Protein AF-A0A9D6JJQ3-F1 (afdb_monomer)

Nearest PDB structures (foldseek):
  6s3l-assembly1_K  TM=8.765E-01  e=6.411E-09  Vibrio mimicus CAIM 602

Radius of gyration: 23.79 Å; Cα contacts (8 Å, |Δi|>4): 80; chains: 1; bounding box: 52×35×63 Å

Secondary structure (DSSP, 8-state):
-HHHHHHHHHHHHHHHHHHHHHHHHHHHHHS--HHHHT-TTHHHHHHHHHHHHHHHHHHHHHHHHHHHHHHHHHHHH-----GGGSS--GGG--HHHHHHHHTSHHHHHHHHHHHHHHHHHHHHHHHHHHHSHHHHHHHTTS-HHHHHHHHHHHHHHHHHHHHHHHHHHHHHHHHHHHHHHTT-

Foldseek 3Di:
DQLLQQLLVCCVVCVVVLVVQLVVLVVVLVPDDPVLVPDPVSVVVSVVVSVVVNCVSCVVVVVSSVVRVVVVVCVQQNDDDDPVVVDDDVVVVDVVVVVVVCPDPVVVVVVVLVVVLVVLLVVQLVVLCVVCVVVVVCLVVDDDVVSVVSVSVSVSVSSNSSSVSVVVSCVVVRVVSNVVSVVD

pLDDT: mean 88.2, std 7.3, range [55.75, 96.06]

Structure (mmCIF, N/CA/C/O backbone):
data_AF-A0A9D6JJQ3-F1
#
_entry.id   AF-A0A9D6JJQ3-F1
#
loop_
_atom_site.group_PDB
_atom_site.id
_atom_site.type_symbol
_atom_site.label_atom_id
_atom_site.label_alt_id
_atom_site.label_comp_id
_atom_site.label_asym_id
_atom_site.label_entity_id
_atom_site.label_seq_id
_atom_site.pdbx_PDB_ins_code
_atom_site.Cartn_x
_atom_site.Cartn_y
_atom_site.Cartn_z
_atom_site.occupancy
_atom_site.B_iso_or_equiv
_atom_site.auth_seq_id
_atom_site.auth_comp_id
_atom_site.auth_asym_id
_atom_site.auth_atom_id
_atom_site.pdbx_PDB_model_num
ATOM 1 N N . MET A 1 1 ? -6.256 0.539 8.958 1.00 85.38 1 MET A N 1
ATOM 2 C CA . MET A 1 1 ? -7.457 0.432 8.095 1.00 85.38 1 MET A CA 1
ATOM 3 C 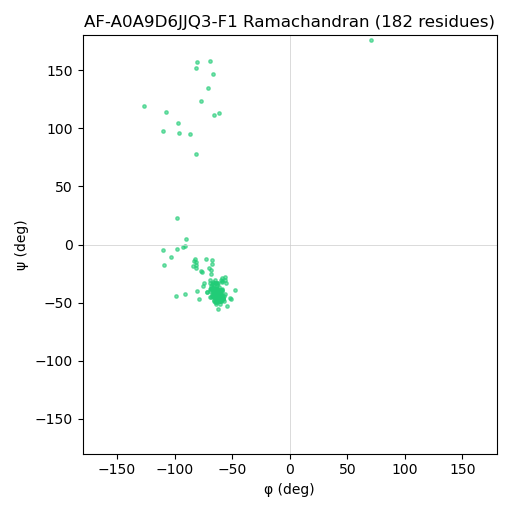C . MET A 1 1 ? -7.508 1.587 7.101 1.00 85.38 1 MET A C 1
ATOM 5 O O . MET A 1 1 ? -7.389 1.313 5.920 1.00 85.38 1 MET A O 1
ATOM 9 N N . ALA A 1 2 ? -7.542 2.851 7.548 1.00 89.50 2 ALA A N 1
ATOM 10 C CA . ALA A 1 2 ? -7.530 4.023 6.655 1.00 89.50 2 ALA A CA 1
ATOM 11 C C . ALA A 1 2 ? -6.386 4.024 5.617 1.00 89.50 2 ALA A C 1
ATOM 13 O O . ALA A 1 2 ? -6.642 4.208 4.434 1.00 89.50 2 ALA A O 1
ATOM 14 N N . VAL A 1 3 ? -5.149 3.727 6.037 1.00 93.56 3 VAL A N 1
ATOM 15 C CA . VAL A 1 3 ? -3.984 3.661 5.129 1.00 93.56 3 VAL A CA 1
ATOM 16 C C . VAL A 1 3 ? -4.173 2.629 4.010 1.00 93.56 3 VAL A C 1
ATOM 18 O O . VAL A 1 3 ? -3.841 2.923 2.871 1.00 93.56 3 VAL A O 1
ATOM 21 N N . MET A 1 4 ? -4.750 1.460 4.312 1.00 93.19 4 MET A N 1
ATOM 22 C CA . MET A 1 4 ? -4.976 0.388 3.327 1.00 93.19 4 MET A CA 1
ATOM 23 C C . MET A 1 4 ? -6.044 0.769 2.294 1.00 93.19 4 MET A C 1
ATOM 25 O O . MET A 1 4 ? -5.924 0.470 1.115 1.00 93.19 4 MET A O 1
ATOM 29 N N . LEU A 1 5 ? -7.096 1.462 2.730 1.00 92.00 5 LEU A N 1
ATOM 30 C CA . LEU A 1 5 ? -8.147 1.937 1.829 1.00 92.00 5 LEU A CA 1
ATOM 31 C C . LEU A 1 5 ? -7.645 3.032 0.905 1.00 92.00 5 LEU A C 1
ATOM 33 O O . LEU A 1 5 ? -7.897 3.011 -0.295 1.00 92.00 5 LEU A O 1
ATOM 37 N N . VAL A 1 6 ? -6.917 3.984 1.478 1.00 93.94 6 VAL A N 1
ATOM 38 C CA . VAL A 1 6 ? -6.369 5.098 0.722 1.00 93.94 6 VAL A CA 1
ATOM 39 C C . VAL A 1 6 ? -5.275 4.618 -0.231 1.00 93.94 6 VAL A C 1
ATOM 41 O O . VAL A 1 6 ? -5.224 5.102 -1.357 1.00 93.94 6 VAL A O 1
ATOM 44 N N . SER A 1 7 ? -4.463 3.623 0.146 1.00 93.88 7 SER A N 1
ATOM 45 C CA . SER A 1 7 ? -3.528 2.997 -0.792 1.00 93.88 7 SER A CA 1
ATOM 46 C C . SER A 1 7 ? -4.250 2.261 -1.920 1.00 93.88 7 SER A C 1
ATOM 48 O O . SER A 1 7 ? -3.831 2.391 -3.065 1.00 93.88 7 SER A O 1
ATOM 50 N N . ALA A 1 8 ? -5.353 1.556 -1.643 1.00 93.94 8 ALA A N 1
ATOM 51 C CA . ALA A 1 8 ? -6.142 0.896 -2.685 1.00 93.94 8 ALA A CA 1
ATOM 52 C C . ALA A 1 8 ? -6.744 1.910 -3.671 1.00 93.94 8 ALA A C 1
ATOM 54 O O . ALA A 1 8 ? -6.620 1.748 -4.883 1.00 93.94 8 ALA A O 1
ATOM 55 N N . MET A 1 9 ? -7.313 3.008 -3.168 1.00 92.69 9 MET A N 1
ATOM 56 C CA . MET A 1 9 ? -7.818 4.102 -4.007 1.00 92.69 9 MET A CA 1
ATOM 57 C C . MET A 1 9 ? -6.700 4.777 -4.811 1.00 92.69 9 MET A C 1
ATOM 59 O O . MET A 1 9 ? -6.864 5.038 -6.001 1.00 92.69 9 MET A O 1
ATOM 63 N N . ALA A 1 10 ? -5.545 5.025 -4.189 1.00 94.25 10 ALA A N 1
ATOM 64 C CA . ALA A 1 10 ? -4.385 5.585 -4.871 1.00 94.25 10 ALA A CA 1
ATOM 65 C C . ALA A 1 10 ? -3.867 4.649 -5.970 1.00 94.25 10 ALA A C 1
ATOM 67 O O . ALA A 1 10 ? -3.485 5.125 -7.033 1.00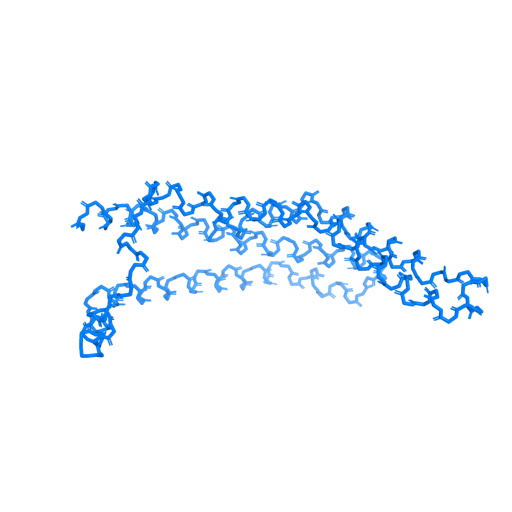 94.25 10 ALA A O 1
ATOM 68 N N . MET A 1 11 ? -3.898 3.331 -5.758 1.00 92.69 11 MET A N 1
ATOM 69 C CA . MET A 1 11 ? -3.514 2.342 -6.766 1.00 92.69 11 MET A CA 1
ATOM 70 C C . MET A 1 11 ? -4.461 2.369 -7.974 1.00 92.69 11 MET A C 1
ATOM 72 O O . MET A 1 11 ? -3.986 2.359 -9.105 1.00 92.69 11 MET A O 1
ATOM 76 N N . VAL A 1 12 ? -5.772 2.524 -7.757 1.00 92.81 12 VAL A N 1
ATOM 77 C CA . VAL A 1 12 ? -6.756 2.698 -8.844 1.00 92.81 12 VAL A CA 1
ATOM 78 C C . VAL A 1 12 ? -6.510 3.991 -9.631 1.00 92.81 12 VAL A C 1
ATOM 80 O O . VAL A 1 12 ? -6.548 3.988 -10.858 1.00 92.81 12 VAL A O 1
ATOM 83 N N . MET A 1 13 ? -6.244 5.107 -8.945 1.00 93.00 13 MET A N 1
ATOM 84 C CA . MET A 1 13 ? -6.117 6.423 -9.587 1.00 93.00 13 MET A CA 1
ATOM 85 C C . MET A 1 13 ? -4.747 6.662 -10.234 1.00 93.00 13 MET A C 1
ATOM 87 O O . MET A 1 13 ? -4.656 7.263 -11.303 1.00 93.00 13 MET A O 1
ATOM 91 N N . LEU A 1 14 ? -3.672 6.229 -9.574 1.00 92.94 14 LEU A N 1
ATOM 92 C CA . LEU A 1 14 ? -2.288 6.544 -9.938 1.00 92.94 14 LEU A CA 1
ATOM 93 C C . LEU A 1 14 ? -1.532 5.341 -10.508 1.00 92.94 14 LEU A C 1
ATOM 95 O O . LEU A 1 14 ? -0.514 5.542 -11.167 1.00 92.94 14 LEU A O 1
ATOM 99 N N . GLY A 1 15 ? -2.005 4.108 -10.297 1.00 90.69 15 GLY A N 1
ATOM 100 C CA . GLY A 1 15 ? -1.269 2.884 -10.630 1.00 90.69 15 GLY A CA 1
ATOM 101 C C . GLY A 1 15 ? -0.886 2.786 -12.104 1.00 90.69 15 GLY A C 1
ATOM 102 O O . GLY A 1 15 ? 0.279 2.554 -12.413 1.00 90.69 15 GLY A O 1
ATOM 103 N N . LYS A 1 16 ? -1.822 3.060 -13.025 1.00 90.44 16 LYS A N 1
ATOM 104 C CA . LYS A 1 16 ? -1.544 3.039 -14.474 1.00 90.44 16 LYS A CA 1
ATOM 105 C C . LYS A 1 16 ? -0.432 4.016 -14.865 1.00 90.44 16 LYS A C 1
ATOM 107 O O . LYS A 1 16 ? 0.475 3.658 -15.617 1.00 90.44 16 LYS A O 1
ATOM 112 N N . LYS A 1 17 ? -0.499 5.247 -14.346 1.00 92.62 17 LYS A N 1
ATOM 113 C CA . LYS A 1 17 ? 0.517 6.274 -14.597 1.00 92.62 17 LYS A CA 1
ATOM 114 C C . LYS A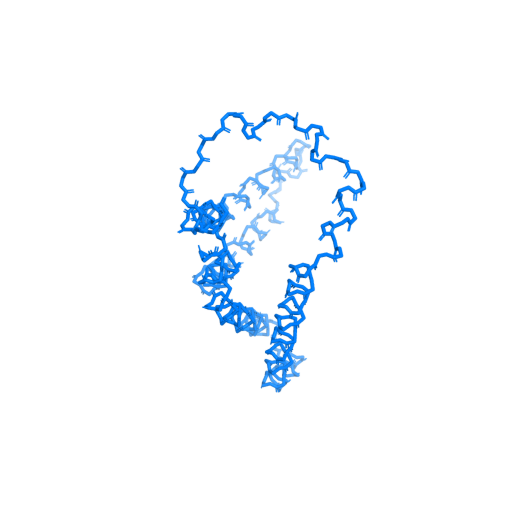 1 17 ? 1.864 5.847 -14.018 1.00 92.62 17 LYS A C 1
ATOM 116 O O . LYS A 1 17 ? 2.864 5.911 -14.712 1.00 92.62 17 LYS A O 1
ATOM 121 N N . LEU A 1 18 ? 1.869 5.339 -12.788 1.00 92.81 18 LEU A N 1
ATOM 122 C CA . LEU A 1 18 ? 3.076 4.908 -12.089 1.00 92.81 18 LEU A CA 1
ATOM 123 C C . LEU A 1 18 ? 3.776 3.742 -12.800 1.00 92.81 18 LEU A C 1
ATOM 125 O O . LEU A 1 18 ? 4.990 3.778 -12.951 1.00 92.81 18 LEU A O 1
ATOM 129 N N . ILE A 1 19 ? 3.028 2.753 -13.299 1.00 91.12 19 ILE A N 1
ATOM 130 C CA . ILE A 1 19 ? 3.579 1.650 -14.105 1.00 91.12 19 ILE A CA 1
ATOM 131 C C . ILE A 1 19 ? 4.187 2.179 -15.409 1.00 91.12 19 ILE A C 1
ATOM 133 O O . ILE A 1 19 ? 5.290 1.782 -15.773 1.00 91.12 19 ILE A O 1
ATOM 137 N N . THR A 1 20 ? 3.489 3.089 -16.094 1.00 91.94 20 THR A N 1
ATOM 138 C CA . THR A 1 20 ? 3.963 3.668 -17.362 1.00 91.94 20 THR A CA 1
ATOM 139 C C . THR A 1 20 ? 5.244 4.476 -17.154 1.00 91.94 20 THR A C 1
ATOM 141 O O . THR A 1 20 ? 6.234 4.252 -17.845 1.00 91.94 20 THR A O 1
ATOM 144 N N . ASP A 1 21 ? 5.247 5.369 -16.166 1.00 94.50 21 ASP A N 1
ATOM 145 C CA . ASP A 1 21 ? 6.382 6.234 -15.850 1.00 94.50 21 ASP A CA 1
ATOM 146 C C . ASP A 1 21 ? 7.592 5.410 -15.355 1.00 94.50 21 ASP A C 1
ATOM 148 O O . ASP A 1 21 ? 8.728 5.693 -15.734 1.00 94.50 21 ASP A O 1
ATOM 152 N N . LEU A 1 22 ? 7.369 4.347 -14.564 1.00 93.81 22 LEU A N 1
ATOM 153 C CA . LEU A 1 22 ? 8.435 3.421 -14.152 1.00 93.81 22 LEU A CA 1
ATOM 154 C C . LEU A 1 22 ? 8.996 2.639 -15.342 1.00 93.81 22 LEU A C 1
ATOM 156 O O . LEU A 1 22 ? 10.209 2.455 -15.431 1.00 93.81 22 LEU A O 1
ATOM 160 N N . GLY A 1 23 ? 8.135 2.190 -16.258 1.00 93.31 23 GLY A N 1
ATOM 161 C CA . GLY A 1 23 ? 8.557 1.509 -17.481 1.00 93.31 23 GLY A CA 1
ATOM 162 C C . GLY A 1 23 ? 9.453 2.400 -18.341 1.00 93.31 23 GLY A C 1
ATOM 163 O O . GLY A 1 23 ? 10.537 1.978 -18.738 1.00 93.31 23 GLY A O 1
ATOM 164 N N . GLN A 1 24 ? 9.053 3.659 -18.540 1.00 94.31 24 GLN A N 1
ATOM 165 C CA . GLN A 1 24 ? 9.848 4.656 -19.264 1.00 94.31 24 GLN A CA 1
ATOM 166 C C . GLN A 1 24 ? 11.173 4.971 -18.562 1.00 94.31 24 GLN A C 1
ATOM 168 O O . GLN A 1 24 ? 12.197 5.129 -19.227 1.00 94.31 24 GLN A O 1
ATOM 173 N N . LEU A 1 25 ? 11.179 5.036 -17.226 1.00 95.50 25 LEU A N 1
ATOM 174 C CA . LEU A 1 25 ? 12.404 5.217 -16.449 1.00 95.50 25 LEU A CA 1
ATOM 175 C C . LEU A 1 25 ? 13.382 4.071 -16.710 1.00 95.50 25 LEU A C 1
ATOM 177 O O . LEU A 1 25 ? 14.553 4.331 -16.987 1.00 95.50 25 LEU A O 1
ATOM 181 N N . VAL A 1 26 ? 12.910 2.823 -16.643 1.00 93.19 26 VAL A N 1
ATOM 182 C CA . VAL A 1 26 ? 13.739 1.642 -16.908 1.00 93.19 26 VAL A CA 1
ATOM 183 C C . VAL A 1 26 ? 14.248 1.660 -18.347 1.00 93.19 26 VAL A C 1
ATOM 185 O O . VAL A 1 26 ? 15.448 1.513 -18.559 1.00 93.19 26 VAL A O 1
ATOM 188 N N . GLU A 1 27 ? 13.380 1.904 -19.328 1.00 93.38 27 GLU A N 1
ATOM 189 C CA . GLU A 1 27 ? 13.770 1.963 -20.739 1.00 93.38 27 GLU A CA 1
ATOM 190 C C . GLU A 1 27 ? 14.860 3.017 -20.982 1.00 93.38 27 GLU A C 1
ATOM 192 O O . GLU A 1 27 ? 15.899 2.711 -21.568 1.00 93.38 27 GLU A O 1
ATOM 197 N N . ARG A 1 28 ? 14.677 4.236 -20.460 1.00 91.25 28 ARG A N 1
ATOM 198 C CA . ARG A 1 28 ? 15.635 5.334 -20.630 1.00 91.25 28 ARG A CA 1
ATOM 199 C C . ARG A 1 28 ? 16.988 5.036 -19.986 1.00 91.25 28 ARG A C 1
ATOM 201 O O . ARG A 1 28 ? 18.012 5.354 -20.577 1.00 91.25 28 ARG A O 1
ATOM 208 N N . HIS A 1 29 ? 17.012 4.425 -18.801 1.00 91.06 29 HIS A N 1
ATOM 209 C CA . HIS A 1 29 ? 18.270 4.130 -18.103 1.00 91.06 29 HIS A CA 1
ATOM 210 C C . HIS A 1 29 ? 18.966 2.859 -18.604 1.00 91.06 29 HIS A C 1
ATOM 212 O O . HIS A 1 29 ? 20.162 2.690 -18.374 1.00 91.06 29 HIS A O 1
ATOM 218 N N . LEU A 1 30 ? 18.255 1.979 -19.316 1.00 89.12 30 LEU A N 1
ATOM 219 C CA . LEU A 1 30 ? 18.860 0.852 -20.029 1.00 89.12 30 LEU A CA 1
ATOM 220 C C . LEU A 1 30 ? 19.440 1.259 -21.394 1.00 89.12 30 LEU A C 1
ATOM 222 O O . LEU A 1 30 ? 20.317 0.569 -21.917 1.00 89.12 30 LEU A O 1
ATOM 226 N N . GLN A 1 31 ? 19.007 2.387 -21.963 1.00 88.75 31 GLN A N 1
ATOM 227 C CA . GLN A 1 31 ? 19.583 2.968 -23.177 1.00 88.75 31 GLN A CA 1
ATOM 228 C C . GLN A 1 31 ? 20.853 3.774 -22.854 1.00 88.75 31 GLN A C 1
ATOM 230 O O . GLN A 1 31 ? 20.853 5.002 -22.813 1.00 88.75 31 GLN A O 1
ATOM 235 N N . ILE A 1 32 ? 21.966 3.073 -22.629 1.00 84.69 32 ILE A N 1
ATOM 236 C CA . ILE A 1 32 ? 23.258 3.703 -22.319 1.00 84.69 32 ILE A CA 1
ATOM 237 C C . ILE A 1 32 ? 23.893 4.259 -23.604 1.00 84.69 32 ILE A C 1
ATOM 239 O O . ILE A 1 32 ? 24.138 3.524 -24.564 1.00 84.69 32 ILE A O 1
ATOM 243 N N . SER A 1 33 ? 24.196 5.561 -23.622 1.00 84.44 33 SER A N 1
ATOM 244 C CA . SER A 1 33 ? 24.870 6.201 -24.755 1.00 84.44 33 SER A CA 1
ATOM 245 C C . SER A 1 33 ? 26.302 5.695 -24.912 1.00 84.44 33 SER A C 1
ATOM 247 O O . SER A 1 33 ? 27.014 5.452 -23.939 1.00 84.44 33 SER A O 1
ATOM 249 N N . ARG A 1 34 ? 26.782 5.620 -26.160 1.00 81.69 34 ARG A N 1
ATOM 250 C CA . ARG A 1 34 ? 28.162 5.215 -26.467 1.00 81.69 34 ARG A CA 1
ATOM 251 C C . ARG A 1 34 ? 29.200 6.080 -25.748 1.00 81.69 34 ARG A C 1
ATOM 253 O O . ARG A 1 34 ? 30.250 5.559 -25.403 1.00 81.69 34 ARG A O 1
ATOM 260 N N . ALA A 1 35 ? 28.924 7.368 -25.537 1.00 80.12 35 ALA A N 1
ATOM 261 C CA . ALA A 1 35 ? 29.830 8.267 -24.822 1.00 80.12 35 ALA A CA 1
ATOM 262 C C . ALA A 1 35 ? 29.984 7.881 -23.339 1.00 80.12 35 ALA A C 1
ATOM 264 O O . ALA A 1 35 ? 31.093 7.922 -22.814 1.00 80.12 35 ALA A O 1
ATOM 265 N N . ASP A 1 36 ? 28.899 7.430 -22.705 1.00 81.25 36 ASP A N 1
ATOM 266 C CA . ASP A 1 36 ? 28.863 7.091 -21.279 1.00 81.25 36 ASP A CA 1
ATOM 267 C C . ASP A 1 36 ? 29.515 5.738 -20.975 1.00 81.25 36 ASP A C 1
ATOM 269 O O . ASP A 1 36 ? 29.984 5.514 -19.864 1.00 81.25 36 ASP A O 1
ATOM 273 N N . ILE A 1 37 ? 29.607 4.847 -21.970 1.00 81.31 37 ILE A N 1
ATOM 274 C CA . ILE A 1 37 ? 30.280 3.543 -21.838 1.00 81.31 37 ILE A CA 1
ATOM 275 C C . ILE A 1 37 ? 31.791 3.706 -21.599 1.00 81.31 37 ILE A C 1
ATOM 277 O O . ILE A 1 37 ? 32.407 2.862 -20.950 1.00 81.31 37 ILE A O 1
ATOM 281 N N . PHE A 1 38 ? 32.404 4.771 -22.124 1.00 83.25 38 PHE A N 1
ATOM 282 C CA . PHE A 1 38 ? 33.853 4.983 -22.034 1.00 83.25 38 PHE A CA 1
ATOM 283 C C . PHE A 1 38 ? 34.287 5.819 -20.821 1.00 83.25 38 PHE A C 1
ATOM 285 O O . PHE A 1 38 ? 35.489 5.992 -20.618 1.00 83.25 38 PHE A O 1
ATOM 292 N N . ASP A 1 39 ? 33.351 6.309 -20.005 1.00 84.38 39 ASP A N 1
ATOM 293 C CA . ASP A 1 39 ? 33.647 7.026 -18.762 1.00 84.38 39 ASP A CA 1
ATOM 294 C C . ASP A 1 39 ? 33.303 6.155 -17.543 1.00 84.38 39 ASP A C 1
ATOM 296 O O . ASP A 1 39 ? 32.146 5.847 -17.257 1.00 84.38 39 ASP A O 1
ATOM 300 N N . VAL A 1 40 ? 34.338 5.781 -16.788 1.00 78.50 40 VAL A N 1
ATOM 301 C CA . VAL A 1 40 ? 34.240 4.938 -15.585 1.00 78.50 40 VAL A CA 1
ATOM 302 C C . VAL A 1 40 ? 33.338 5.566 -14.511 1.00 78.50 40 VAL A C 1
ATOM 304 O O . VAL A 1 40 ? 32.694 4.844 -13.751 1.00 78.50 40 VAL A O 1
ATOM 307 N N . ASN A 1 41 ? 33.244 6.899 -14.452 1.00 84.81 41 ASN A N 1
ATOM 308 C CA . ASN A 1 41 ? 32.401 7.592 -13.473 1.00 84.81 41 ASN A CA 1
ATOM 309 C C . ASN A 1 41 ? 30.938 7.716 -13.921 1.00 84.81 41 ASN A C 1
ATOM 311 O O . ASN A 1 41 ? 30.060 7.952 -13.084 1.00 84.81 41 ASN A O 1
ATOM 315 N N . SER A 1 42 ? 30.652 7.551 -15.214 1.00 85.62 42 SER A N 1
ATOM 316 C CA . SER A 1 42 ? 29.299 7.713 -15.755 1.00 85.62 42 SER A CA 1
ATOM 317 C C . SER A 1 42 ? 28.356 6.605 -15.305 1.00 85.62 42 SER A C 1
ATOM 319 O O . SER A 1 42 ? 27.194 6.886 -15.027 1.00 85.62 42 SER A O 1
ATOM 321 N N . MET A 1 43 ? 28.843 5.375 -15.110 1.00 83.88 43 MET A N 1
ATOM 322 C CA . MET A 1 43 ? 27.996 4.269 -14.638 1.00 83.88 43 MET A CA 1
ATOM 323 C C . MET A 1 43 ? 27.405 4.524 -13.242 1.00 83.88 43 MET A C 1
ATOM 325 O O . MET A 1 43 ? 26.214 4.303 -13.029 1.00 83.88 43 MET A O 1
ATOM 329 N N . LEU A 1 44 ? 28.212 5.020 -12.294 1.00 87.88 44 LEU A N 1
ATOM 330 C CA . LEU A 1 44 ? 27.732 5.348 -10.944 1.00 87.88 44 LEU A CA 1
ATOM 331 C C . LEU A 1 44 ? 26.754 6.525 -10.958 1.00 87.88 44 LEU A C 1
ATOM 333 O O . LEU A 1 44 ? 25.771 6.509 -10.219 1.00 87.88 44 LEU A O 1
ATOM 337 N N . ARG A 1 45 ? 27.006 7.528 -11.806 1.00 89.50 45 ARG A N 1
ATOM 338 C CA . ARG A 1 45 ? 26.123 8.688 -11.964 1.00 89.50 45 ARG A CA 1
ATOM 339 C C . ARG A 1 45 ? 24.761 8.282 -12.524 1.00 89.50 45 ARG A C 1
ATOM 341 O O . ARG A 1 45 ? 23.755 8.584 -11.899 1.00 89.50 45 ARG A O 1
ATOM 348 N N . LEU A 1 46 ? 24.736 7.528 -13.625 1.00 90.06 46 LEU A N 1
ATOM 349 C CA . LEU A 1 46 ? 23.499 7.040 -14.248 1.00 90.06 46 LEU A CA 1
ATOM 350 C C . LEU A 1 46 ? 22.672 6.182 -13.283 1.00 90.06 46 LEU A C 1
ATOM 352 O O . LEU A 1 46 ? 21.448 6.281 -13.251 1.00 90.06 46 LEU A O 1
ATOM 356 N N . PHE A 1 47 ? 23.334 5.363 -12.464 1.00 88.88 47 PHE A N 1
ATOM 357 C CA . PHE A 1 47 ? 22.658 4.582 -11.432 1.00 88.88 47 PHE A CA 1
ATOM 358 C C . PHE A 1 47 ? 22.064 5.461 -10.321 1.00 88.88 47 PHE A C 1
ATOM 360 O O . PHE A 1 47 ? 20.930 5.239 -9.898 1.00 88.88 47 PHE A O 1
ATOM 367 N N . ALA A 1 48 ? 22.806 6.472 -9.858 1.00 92.69 48 ALA A N 1
ATOM 368 C CA . ALA A 1 48 ? 22.304 7.426 -8.873 1.00 92.69 48 ALA A CA 1
ATOM 369 C C . ALA A 1 48 ? 21.108 8.227 -9.415 1.00 92.69 48 ALA A C 1
ATOM 371 O O . ALA A 1 48 ? 20.109 8.370 -8.710 1.00 92.69 48 ALA A O 1
ATOM 372 N N . ASP A 1 49 ? 21.178 8.678 -10.668 1.00 92.81 49 ASP A N 1
ATOM 373 C CA . ASP A 1 49 ? 20.097 9.404 -11.338 1.00 92.81 49 ASP A CA 1
ATOM 374 C C . ASP A 1 49 ? 18.840 8.528 -11.464 1.00 92.81 49 ASP A C 1
ATOM 376 O O . ASP A 1 49 ? 17.749 8.975 -11.104 1.00 92.81 49 ASP A O 1
ATOM 380 N N . ALA A 1 50 ? 18.994 7.248 -11.831 1.00 93.69 50 ALA A N 1
ATOM 381 C CA . ALA A 1 50 ? 17.888 6.290 -11.890 1.00 93.69 50 ALA A CA 1
ATOM 382 C C . ALA A 1 50 ? 17.182 6.123 -10.534 1.00 93.69 50 ALA A C 1
ATOM 384 O O . ALA A 1 50 ? 15.950 6.100 -10.464 1.00 93.69 50 ALA A O 1
ATOM 385 N N . ILE A 1 51 ? 17.952 6.025 -9.444 1.00 94.19 51 ILE A N 1
ATOM 386 C CA . ILE A 1 51 ? 17.401 5.922 -8.086 1.00 94.19 51 ILE A CA 1
ATOM 387 C C . ILE A 1 51 ? 16.663 7.204 -7.708 1.00 94.19 51 ILE A C 1
ATOM 389 O O . ILE A 1 51 ? 15.536 7.136 -7.216 1.00 94.19 51 ILE A O 1
ATOM 393 N N . ILE A 1 52 ? 17.288 8.365 -7.911 1.00 95.75 52 ILE A N 1
ATOM 394 C CA . ILE A 1 52 ? 16.711 9.659 -7.534 1.00 95.75 52 ILE A CA 1
ATOM 395 C C . ILE A 1 52 ? 15.408 9.892 -8.294 1.00 95.75 52 ILE A C 1
ATOM 397 O O . ILE A 1 52 ? 14.405 10.276 -7.691 1.00 95.75 52 ILE A O 1
ATOM 401 N N . GLU A 1 53 ? 15.389 9.620 -9.595 1.00 95.31 53 GLU A N 1
ATOM 402 C CA . GLU A 1 53 ? 14.185 9.769 -10.398 1.00 95.31 53 GLU A CA 1
ATOM 403 C C . GLU A 1 53 ? 13.094 8.768 -9.994 1.00 95.31 53 GLU A C 1
ATOM 405 O O . GLU A 1 53 ? 11.924 9.142 -9.879 1.00 95.31 53 GLU A O 1
ATOM 410 N N . GLY A 1 54 ? 13.468 7.525 -9.674 1.00 95.38 54 GLY A N 1
ATOM 411 C CA . GLY A 1 54 ? 12.537 6.527 -9.152 1.00 95.38 54 GLY A CA 1
ATOM 412 C C . GLY A 1 54 ? 11.901 6.962 -7.827 1.00 95.38 54 GLY A C 1
ATOM 413 O O . GLY A 1 54 ? 10.690 6.841 -7.645 1.00 95.38 54 GLY A O 1
ATOM 414 N N . LEU A 1 55 ? 12.688 7.540 -6.914 1.00 95.25 55 LEU A N 1
ATOM 415 C CA . LEU A 1 55 ? 12.185 8.097 -5.654 1.00 95.25 55 LEU A CA 1
ATOM 416 C C . LEU A 1 55 ? 11.246 9.287 -5.887 1.00 95.25 55 LEU A C 1
ATOM 418 O O . LEU A 1 55 ? 10.192 9.373 -5.249 1.00 95.25 55 LEU A O 1
ATOM 422 N N . TRP A 1 56 ? 11.578 10.177 -6.824 1.00 95.88 56 TRP A N 1
ATOM 423 C CA . TRP A 1 56 ? 10.697 11.282 -7.205 1.00 95.88 56 TRP A CA 1
ATOM 424 C C . TRP A 1 56 ? 9.358 10.788 -7.743 1.00 95.88 56 TRP A C 1
ATOM 426 O O . TRP A 1 56 ? 8.311 11.325 -7.377 1.00 95.88 56 TRP A O 1
ATOM 436 N N . LEU A 1 57 ? 9.366 9.716 -8.534 1.00 95.88 57 LEU A N 1
ATOM 437 C CA . LEU A 1 57 ? 8.148 9.140 -9.086 1.00 95.88 57 LEU A CA 1
ATOM 438 C C . LEU A 1 57 ? 7.238 8.512 -8.014 1.00 95.88 57 LEU A C 1
ATOM 440 O O . LEU A 1 57 ? 6.013 8.595 -8.116 1.00 95.88 57 LEU A O 1
ATOM 444 N N . LEU A 1 58 ? 7.818 7.932 -6.959 1.00 94.62 58 LEU A N 1
ATOM 445 C CA . LEU A 1 58 ? 7.081 7.358 -5.821 1.00 94.62 58 LEU A CA 1
ATOM 446 C C . LEU A 1 58 ? 6.673 8.398 -4.763 1.00 94.62 58 LEU A C 1
ATOM 448 O O . LEU A 1 58 ? 5.818 8.132 -3.915 1.00 94.62 58 LEU A O 1
ATOM 452 N N . THR A 1 59 ? 7.237 9.603 -4.812 1.00 95.00 59 THR A N 1
ATOM 453 C CA . THR A 1 59 ? 6.938 10.686 -3.863 1.00 95.00 59 THR A CA 1
ATOM 454 C C . THR A 1 59 ? 5.438 10.975 -3.683 1.00 95.00 59 THR A C 1
ATOM 456 O O . THR A 1 59 ? 5.011 11.047 -2.530 1.00 95.00 59 THR A O 1
ATOM 459 N N . PRO A 1 60 ? 4.594 11.106 -4.730 1.00 93.50 60 PRO A N 1
ATOM 460 C CA . PRO A 1 60 ? 3.176 11.419 -4.539 1.00 93.50 60 PRO A CA 1
ATOM 461 C C . PRO A 1 60 ? 2.420 10.347 -3.744 1.00 93.50 60 PRO A C 1
ATOM 463 O O . PRO A 1 60 ? 1.614 10.695 -2.880 1.00 93.50 60 PRO A O 1
ATOM 466 N N . ILE A 1 61 ? 2.695 9.057 -3.979 1.00 94.56 61 ILE A N 1
ATOM 467 C CA . ILE A 1 61 ? 2.032 7.982 -3.231 1.00 94.56 61 ILE A CA 1
ATOM 468 C C . ILE A 1 61 ? 2.545 7.925 -1.789 1.00 94.56 61 ILE A C 1
ATOM 470 O O . ILE A 1 61 ? 1.745 7.820 -0.864 1.00 94.56 61 ILE A O 1
ATOM 474 N N . PHE A 1 62 ? 3.851 8.086 -1.564 1.00 94.56 62 PHE A N 1
ATOM 475 C CA . PHE A 1 62 ? 4.412 8.109 -0.211 1.00 94.56 62 PHE A CA 1
ATOM 476 C C . PHE A 1 62 ? 3.925 9.297 0.608 1.00 94.56 62 PHE A C 1
ATOM 478 O O . PHE A 1 62 ? 3.564 9.121 1.770 1.00 94.56 62 PHE A O 1
ATOM 485 N N . LEU A 1 63 ? 3.854 10.486 0.011 1.00 95.88 63 LEU A N 1
ATOM 486 C CA . LEU A 1 63 ? 3.363 11.681 0.687 1.00 95.88 63 LEU A CA 1
ATOM 487 C C . LEU A 1 63 ? 1.890 11.525 1.074 1.00 95.88 63 LEU A C 1
ATOM 489 O O . LEU A 1 63 ? 1.520 11.809 2.211 1.00 95.88 63 LEU A O 1
ATOM 493 N N . LEU A 1 64 ? 1.066 10.998 0.169 1.00 95.44 64 LEU A N 1
ATOM 494 C CA . LEU A 1 64 ? -0.339 10.704 0.439 1.00 95.44 64 LEU A CA 1
ATOM 495 C C . LEU A 1 64 ? -0.500 9.681 1.577 1.00 95.44 64 LEU A C 1
ATOM 497 O O . LEU A 1 64 ? -1.263 9.921 2.514 1.00 95.44 64 LEU A O 1
ATOM 501 N N . LEU A 1 65 ? 0.257 8.580 1.558 1.00 94.94 65 LEU A N 1
ATOM 502 C CA . LEU A 1 65 ? 0.203 7.570 2.620 1.00 94.94 65 LEU A CA 1
ATOM 503 C C . LEU A 1 65 ? 0.727 8.095 3.958 1.00 94.94 65 LEU A C 1
ATOM 505 O O . LEU A 1 65 ? 0.141 7.784 4.993 1.00 94.94 65 LEU A O 1
ATOM 509 N N . MET A 1 66 ? 1.778 8.915 3.948 1.00 95.44 66 MET A N 1
ATOM 510 C CA . MET A 1 66 ? 2.315 9.568 5.141 1.00 95.44 66 MET A CA 1
ATOM 511 C C . MET A 1 66 ? 1.267 10.480 5.782 1.00 95.44 66 MET A C 1
ATOM 513 O O . MET A 1 66 ? 1.023 10.381 6.983 1.00 95.44 66 MET A O 1
ATOM 517 N N . VAL A 1 67 ? 0.601 11.322 4.986 1.00 95.31 67 VAL A N 1
ATOM 518 C CA . VAL A 1 67 ? -0.466 12.206 5.474 1.00 95.31 67 VAL A CA 1
ATOM 519 C C . VAL A 1 67 ? -1.583 11.389 6.122 1.00 95.31 67 VAL A C 1
ATOM 521 O O . VAL A 1 67 ? -1.987 11.684 7.244 1.00 95.31 67 VAL A O 1
ATOM 524 N N . VAL A 1 68 ? -2.044 10.313 5.480 1.00 94.62 68 VAL A N 1
ATOM 525 C CA . VAL A 1 68 ? -3.106 9.468 6.049 1.00 94.62 68 VAL A CA 1
ATOM 526 C C . VAL A 1 68 ? -2.645 8.710 7.292 1.00 94.62 68 VAL A C 1
ATOM 528 O O . VAL A 1 68 ? -3.412 8.588 8.246 1.00 94.62 68 VAL A O 1
ATOM 531 N N . ALA A 1 69 ? -1.402 8.233 7.324 1.00 92.75 69 ALA A N 1
ATOM 532 C CA . ALA A 1 69 ? -0.837 7.554 8.486 1.00 92.75 69 ALA A CA 1
ATOM 533 C C . ALA A 1 69 ? -0.738 8.475 9.712 1.00 92.75 69 ALA A C 1
ATOM 535 O O . ALA A 1 69 ? -0.932 8.005 10.831 1.00 92.75 69 ALA A O 1
ATOM 536 N N . LEU A 1 70 ? -0.489 9.772 9.506 1.00 90.88 70 LEU A N 1
ATOM 537 C CA . LEU A 1 70 ? -0.472 10.774 10.572 1.00 90.88 70 LEU A CA 1
ATOM 538 C C . LEU A 1 70 ? -1.886 11.202 10.982 1.00 90.88 70 LEU A C 1
ATOM 540 O O . LEU A 1 70 ? -2.197 11.237 12.168 1.00 90.88 70 LEU A O 1
ATOM 544 N N . LEU A 1 71 ? -2.761 11.502 10.019 1.00 90.62 71 LEU A N 1
ATOM 545 C CA . LEU A 1 71 ? -4.093 12.047 10.300 1.00 90.62 71 LEU A CA 1
ATOM 546 C C . LEU A 1 71 ? -5.075 11.003 10.844 1.00 90.62 71 LEU A C 1
ATOM 548 O O . LEU A 1 71 ? -5.926 11.341 11.667 1.00 90.62 71 LEU A O 1
ATOM 552 N N . ALA A 1 72 ? -4.977 9.738 10.424 1.00 88.38 72 ALA A N 1
ATOM 553 C CA . ALA A 1 72 ? -5.952 8.725 10.825 1.00 88.38 72 ALA A CA 1
ATOM 554 C C . ALA A 1 72 ? -5.960 8.463 12.348 1.00 88.38 72 ALA A C 1
ATOM 556 O O . ALA A 1 72 ? -7.041 8.528 12.936 1.00 88.38 72 ALA A O 1
ATOM 557 N N . PRO A 1 73 ? -4.822 8.237 13.037 1.00 83.88 73 PRO A N 1
ATOM 558 C CA . PRO A 1 73 ? -4.810 8.104 14.497 1.00 83.88 73 PRO A CA 1
ATOM 559 C C . PRO A 1 73 ? -5.264 9.381 15.217 1.00 83.88 73 PRO A C 1
ATOM 561 O O . PRO A 1 73 ? -6.012 9.295 16.192 1.00 83.88 73 PRO A O 1
ATOM 564 N N . LEU A 1 74 ? -4.866 10.556 14.710 1.00 84.62 74 LEU A N 1
ATOM 565 C CA . LEU A 1 74 ? -5.244 11.856 15.280 1.00 84.62 74 LEU A CA 1
ATOM 566 C C . LEU A 1 74 ? -6.762 12.087 15.243 1.00 84.62 74 LEU A C 1
ATOM 568 O O . LEU A 1 74 ? -7.309 12.688 16.163 1.00 84.62 74 LEU A O 1
ATOM 572 N N . SER A 1 75 ? -7.450 11.572 14.219 1.00 83.19 75 SER A N 1
ATOM 573 C CA . SER A 1 75 ? -8.908 11.689 14.091 1.00 83.19 75 SER A CA 1
ATOM 574 C C . SER A 1 75 ? -9.705 10.890 15.134 1.00 83.19 75 SER A C 1
ATOM 576 O O . SER A 1 75 ? -10.833 11.265 15.440 1.00 83.19 75 SER A O 1
ATOM 578 N N . ILE A 1 76 ? -9.132 9.813 15.692 1.00 76.50 76 ILE A N 1
ATOM 579 C CA . ILE A 1 76 ? -9.803 8.937 16.673 1.00 76.50 76 ILE A CA 1
ATOM 580 C C . ILE A 1 76 ? -9.391 9.290 18.108 1.00 76.50 76 ILE A C 1
ATOM 582 O O . ILE A 1 76 ? -10.241 9.331 18.992 1.00 76.50 76 ILE A O 1
ATOM 586 N N . GLY A 1 77 ? -8.094 9.519 18.351 1.00 68.56 77 GLY A N 1
ATOM 587 C CA . GLY A 1 77 ? -7.533 9.724 19.695 1.00 68.56 77 GLY A CA 1
ATOM 588 C C . GLY A 1 77 ? -7.325 11.184 20.110 1.00 68.56 77 GLY A C 1
ATOM 589 O O . GLY A 1 77 ? -6.900 11.436 21.234 1.00 68.56 77 GLY A O 1
ATOM 590 N N . GLY A 1 78 ? -7.594 12.143 19.218 1.00 69.62 78 GLY A N 1
ATOM 591 C CA . GLY A 1 78 ? -7.360 13.565 19.465 1.00 69.62 78 GLY A CA 1
ATOM 592 C C . GLY A 1 78 ? -5.877 13.959 19.502 1.00 69.62 78 GLY A C 1
ATOM 593 O O . GLY A 1 78 ? -4.968 13.134 19.388 1.00 69.62 78 GLY A O 1
ATOM 594 N N . TRP A 1 79 ? -5.619 15.261 19.646 1.00 69.75 79 TRP A N 1
ATOM 595 C CA . TRP A 1 79 ? -4.263 15.805 19.747 1.00 69.75 79 TRP A CA 1
ATOM 596 C C . TRP A 1 79 ? -3.790 15.780 21.207 1.00 69.75 79 TRP A C 1
ATOM 598 O O . TRP A 1 79 ? -4.078 16.698 21.972 1.00 69.75 79 TRP A O 1
ATOM 608 N N . SER A 1 80 ? -3.065 14.733 21.611 1.00 68.31 80 SER A N 1
ATOM 609 C CA . SER A 1 80 ? -2.457 14.646 22.947 1.00 68.31 80 SER A CA 1
ATOM 610 C C . SER A 1 80 ? -0.938 14.767 22.853 1.00 68.31 80 SER A C 1
ATOM 612 O O . SER A 1 80 ? -0.234 13.805 22.551 1.00 68.31 80 SER A O 1
ATOM 614 N N . PHE A 1 81 ? -0.426 15.976 23.087 1.00 71.56 81 PHE A N 1
ATOM 615 C CA . PHE A 1 81 ? 1.010 16.235 23.169 1.00 71.56 81 PHE A CA 1
ATOM 616 C C . PHE A 1 81 ? 1.413 16.242 24.650 1.00 71.56 81 PHE A C 1
ATOM 618 O O . PHE A 1 81 ? 1.102 17.189 25.367 1.00 71.56 81 PHE A O 1
ATOM 625 N N . SER A 1 82 ? 2.066 15.177 25.129 1.00 76.88 82 SER A N 1
ATOM 626 C CA . SER A 1 82 ? 2.567 15.088 26.511 1.00 76.88 82 SER A CA 1
ATOM 627 C C . SER A 1 82 ? 4.051 14.747 26.520 1.00 76.88 82 SER A C 1
ATOM 629 O O . SER A 1 82 ? 4.472 13.678 26.073 1.00 76.88 82 SER A O 1
ATOM 631 N N . VAL A 1 83 ? 4.847 15.651 27.086 1.00 78.00 83 VAL A N 1
ATOM 632 C CA . VAL A 1 83 ? 6.285 15.440 27.291 1.00 78.00 83 VAL A CA 1
ATOM 633 C C . VAL A 1 83 ? 6.512 14.358 28.358 1.00 78.00 83 VAL A C 1
ATOM 635 O O . VAL A 1 83 ? 7.446 13.564 28.262 1.00 78.00 83 VAL A O 1
ATOM 638 N N . GLU A 1 84 ? 5.597 14.227 29.322 1.00 77.44 84 GLU A N 1
ATOM 639 C CA . GLU A 1 84 ? 5.596 13.187 30.358 1.00 77.44 84 GLU A CA 1
ATOM 640 C C . GLU A 1 84 ? 5.281 11.785 29.813 1.00 77.44 84 GLU A C 1
ATOM 642 O O . GLU A 1 84 ? 5.568 10.779 30.476 1.00 77.44 84 GLU A O 1
ATOM 647 N N . ALA A 1 85 ? 4.663 11.684 28.633 1.00 73.69 85 ALA A N 1
ATOM 648 C CA . ALA A 1 85 ? 4.444 10.412 27.949 1.00 73.69 85 ALA A CA 1
ATOM 649 C C . ALA A 1 85 ? 5.726 9.884 27.280 1.00 73.69 85 ALA A C 1
ATOM 651 O O . ALA A 1 85 ? 5.856 8.671 27.117 1.00 73.69 85 ALA A O 1
ATOM 652 N N . MET A 1 86 ? 6.684 10.766 26.960 1.00 78.31 86 MET A N 1
ATOM 653 C CA . MET A 1 86 ? 7.986 10.398 26.384 1.00 78.31 86 MET A CA 1
ATOM 654 C C . MET A 1 86 ? 9.015 9.955 27.435 1.00 78.31 86 MET A C 1
ATOM 656 O O . MET A 1 86 ? 10.056 9.402 27.083 1.00 78.31 86 MET A O 1
ATOM 660 N N . GLN A 1 87 ? 8.747 10.177 28.727 1.00 84.19 87 GLN A N 1
ATOM 661 C CA . GLN A 1 87 ? 9.642 9.729 29.794 1.00 84.19 87 GLN A CA 1
ATOM 662 C C . GLN A 1 87 ? 9.602 8.195 29.945 1.00 84.19 87 GLN A C 1
ATOM 664 O O . GLN A 1 87 ? 8.512 7.610 30.001 1.00 84.19 87 GLN A O 1
ATOM 669 N N . PRO A 1 88 ? 10.759 7.518 30.078 1.00 78.44 88 PRO A N 1
ATOM 670 C CA . PRO A 1 88 ? 10.802 6.074 30.278 1.00 78.44 88 PRO A CA 1
ATOM 671 C C . PRO A 1 88 ? 10.180 5.699 31.631 1.00 78.44 88 PRO A C 1
ATOM 673 O O . PRO A 1 88 ? 10.722 5.984 32.697 1.00 78.44 88 PRO A O 1
ATOM 676 N N . ARG A 1 89 ? 9.015 5.038 31.603 1.00 75.38 89 ARG A N 1
ATOM 677 C CA . ARG A 1 89 ? 8.323 4.563 32.813 1.00 75.38 89 ARG A CA 1
ATOM 678 C C . ARG A 1 89 ? 8.662 3.099 33.087 1.00 75.38 89 ARG A C 1
ATOM 680 O O . ARG A 1 89 ? 7.976 2.209 32.589 1.00 75.38 89 ARG A O 1
ATOM 687 N N . PHE A 1 90 ? 9.650 2.845 33.948 1.00 81.06 90 PHE A N 1
ATOM 688 C CA . PHE A 1 90 ? 10.070 1.487 34.347 1.00 81.06 90 PHE A CA 1
ATOM 689 C C . PHE A 1 90 ? 8.934 0.630 34.927 1.00 81.06 90 PHE A C 1
ATOM 691 O O . PHE A 1 90 ? 8.909 -0.581 34.748 1.00 81.06 90 PHE A O 1
ATOM 698 N N . ASN A 1 91 ? 7.924 1.257 35.532 1.00 74.94 91 ASN A N 1
ATOM 699 C CA . ASN A 1 91 ? 6.749 0.562 36.064 1.00 74.94 91 ASN A CA 1
ATOM 700 C C . ASN A 1 91 ? 5.861 -0.071 34.962 1.00 74.94 91 ASN A C 1
ATOM 702 O O . ASN A 1 91 ? 5.027 -0.924 35.253 1.00 74.94 91 ASN A O 1
ATOM 706 N N . LYS A 1 92 ? 6.015 0.334 33.688 1.00 71.31 92 LYS A N 1
ATOM 707 C CA . LYS A 1 92 ? 5.365 -0.324 32.538 1.00 71.31 92 LYS A CA 1
ATOM 708 C C . LYS A 1 92 ? 6.116 -1.580 32.064 1.00 71.31 92 LYS A C 1
ATOM 710 O O . LYS A 1 92 ? 5.512 -2.356 31.331 1.00 71.31 92 LYS A O 1
ATOM 715 N N . LEU A 1 93 ? 7.369 -1.782 32.487 1.00 79.19 93 LEU A N 1
ATOM 716 C CA . LEU A 1 93 ? 8.219 -2.927 32.124 1.00 79.19 93 LEU A CA 1
ATOM 717 C C . LEU A 1 93 ? 8.108 -4.112 33.101 1.00 79.19 93 LEU A C 1
ATOM 719 O O . LEU A 1 93 ? 8.762 -5.126 32.888 1.00 79.19 93 LEU A O 1
ATOM 723 N N . ASP A 1 94 ? 7.301 -4.001 34.162 1.00 83.75 94 ASP A N 1
ATOM 724 C CA . ASP A 1 94 ? 7.097 -5.065 35.153 1.00 83.75 94 ASP A CA 1
ATOM 725 C C . ASP A 1 94 ? 6.488 -6.333 34.500 1.00 83.75 94 ASP A C 1
ATOM 727 O O . ASP A 1 94 ? 5.322 -6.299 34.075 1.00 83.75 94 ASP A O 1
ATOM 731 N N . PRO A 1 95 ? 7.230 -7.460 34.430 1.00 81.38 95 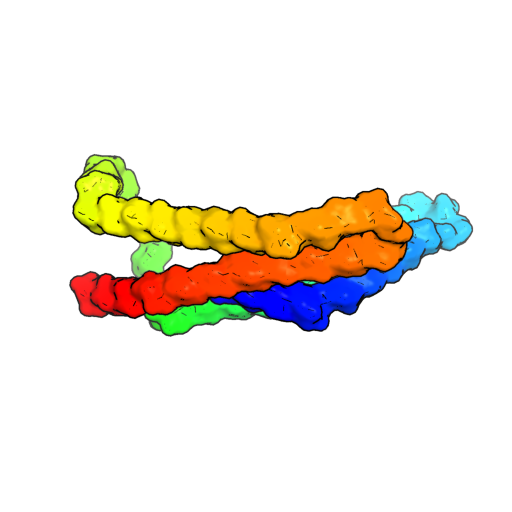PRO A N 1
ATOM 732 C CA . PRO A 1 95 ? 6.780 -8.682 33.762 1.00 81.38 95 PRO A CA 1
ATOM 733 C C . PRO A 1 95 ? 5.555 -9.318 34.427 1.00 81.38 95 PRO A C 1
ATOM 735 O O . PRO A 1 95 ? 4.704 -9.880 33.739 1.00 81.38 95 PRO A O 1
ATOM 738 N N . ILE A 1 96 ? 5.428 -9.202 35.753 1.00 85.62 96 ILE A N 1
ATOM 739 C CA . ILE A 1 96 ? 4.335 -9.814 36.522 1.00 85.62 96 ILE A CA 1
ATOM 740 C C . ILE A 1 96 ? 3.022 -9.097 36.194 1.00 85.62 96 ILE A C 1
ATOM 742 O O . ILE A 1 96 ? 2.011 -9.731 35.883 1.00 85.62 96 ILE A O 1
ATOM 746 N N . LYS A 1 97 ? 3.051 -7.758 36.165 1.00 80.38 97 LYS A N 1
ATOM 747 C CA . LYS A 1 97 ? 1.908 -6.948 35.710 1.00 80.38 97 LYS A CA 1
ATOM 748 C C . LYS A 1 97 ? 1.625 -7.147 34.220 1.00 80.38 97 LYS A C 1
ATOM 750 O O . LYS A 1 97 ? 0.466 -7.086 33.815 1.00 80.38 97 LYS A O 1
ATOM 755 N N . GLY A 1 98 ? 2.656 -7.392 33.408 1.00 80.94 98 GLY A N 1
ATOM 756 C CA . GLY A 1 98 ? 2.524 -7.723 31.987 1.00 80.94 98 GLY A CA 1
ATOM 757 C C . GLY A 1 98 ? 1.717 -9.001 31.750 1.00 80.94 98 GLY A C 1
ATOM 758 O O . GLY A 1 98 ? 0.755 -8.977 30.985 1.00 80.94 98 GLY A O 1
ATOM 759 N N . ILE A 1 99 ? 2.034 -10.085 32.467 1.00 84.56 99 ILE A N 1
ATOM 760 C CA . ILE A 1 99 ? 1.300 -11.360 32.379 1.00 84.56 99 ILE A CA 1
ATOM 761 C C . ILE A 1 99 ? -0.152 -11.189 32.842 1.00 84.56 99 ILE A C 1
ATOM 763 O O . ILE A 1 99 ? -1.069 -11.646 32.163 1.00 84.56 99 ILE A O 1
ATOM 767 N N . GLY A 1 100 ? -0.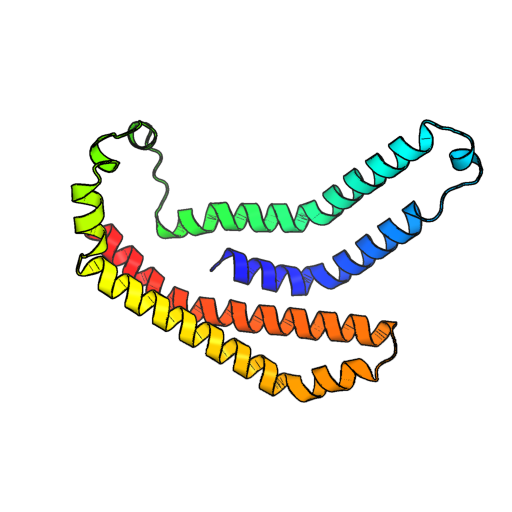385 -10.465 33.942 1.00 81.50 100 GLY A N 1
ATOM 768 C CA . GLY A 1 100 ? -1.744 -10.171 34.409 1.00 81.50 100 GLY A CA 1
ATOM 769 C C . GLY A 1 100 ? -2.592 -9.411 33.379 1.00 81.50 100 GLY A C 1
ATOM 770 O O . GLY A 1 100 ? -3.797 -9.634 33.284 1.00 81.50 100 GLY A O 1
ATOM 771 N N . ARG A 1 101 ? -1.971 -8.553 32.557 1.00 79.38 101 ARG A N 1
ATOM 772 C CA . ARG A 1 101 ? -2.655 -7.876 31.444 1.00 79.38 101 ARG A CA 1
ATOM 773 C C . ARG A 1 101 ? -2.978 -8.832 30.302 1.00 79.38 101 ARG A C 1
ATOM 775 O O . ARG A 1 101 ? -4.086 -8.740 29.791 1.00 79.38 101 ARG A O 1
ATOM 782 N N . LEU A 1 102 ? -2.069 -9.746 29.948 1.00 80.94 102 LEU A N 1
ATOM 783 C CA . LEU A 1 102 ? -2.268 -10.732 28.873 1.00 80.94 102 LEU A CA 1
ATOM 784 C C . LEU A 1 102 ? -3.421 -11.709 29.152 1.00 80.94 102 LEU A C 1
ATOM 786 O O . LEU A 1 102 ? -4.126 -12.095 28.226 1.00 80.94 102 LEU A O 1
ATOM 790 N N . PHE A 1 103 ? -3.639 -12.083 30.416 1.00 84.69 103 PHE A N 1
ATOM 791 C CA . PHE A 1 103 ? -4.733 -12.975 30.834 1.00 84.69 103 PHE A CA 1
ATOM 792 C C . PHE A 1 103 ? -5.960 -12.226 31.376 1.00 84.69 103 PHE A C 1
ATOM 794 O O . PHE A 1 103 ? -6.764 -12.776 32.127 1.00 84.69 103 PHE A O 1
ATOM 801 N N . SER A 1 104 ? -6.122 -10.957 31.004 1.00 84.75 104 SER A N 1
ATOM 802 C CA . SER A 1 104 ? -7.286 -10.168 31.400 1.00 84.75 104 SER A CA 1
ATOM 803 C C . SER A 1 104 ? -8.512 -10.471 30.527 1.00 84.75 104 SER A C 1
ATOM 805 O O . SER A 1 104 ? -8.394 -10.865 29.365 1.00 84.75 104 SER A O 1
ATOM 807 N N . ALA A 1 105 ? -9.715 -10.203 31.049 1.00 84.81 105 ALA A N 1
ATOM 808 C CA . ALA A 1 105 ? -10.952 -10.274 30.262 1.00 84.81 105 ALA A CA 1
ATOM 809 C C . ALA A 1 105 ? -10.899 -9.375 29.008 1.00 84.81 105 ALA A C 1
ATOM 811 O O . ALA A 1 105 ? -11.461 -9.721 27.970 1.00 84.81 105 ALA A O 1
ATOM 812 N N . LYS A 1 106 ? -10.161 -8.255 29.078 1.00 83.25 106 LYS A N 1
ATOM 813 C CA . LYS A 1 106 ? -9.911 -7.365 27.938 1.00 83.25 106 LYS A CA 1
ATOM 814 C C . LYS A 1 106 ? -9.145 -8.084 26.823 1.00 83.25 106 LYS A C 1
ATOM 816 O O . LYS A 1 106 ? -9.555 -8.003 25.670 1.00 83.25 106 LYS A O 1
ATOM 821 N N . SER A 1 107 ? -8.099 -8.839 27.157 1.00 86.88 107 SER A N 1
ATOM 822 C CA . SER A 1 107 ? -7.304 -9.588 26.174 1.00 86.88 107 SER A CA 1
ATOM 823 C C . SER A 1 107 ? -8.089 -10.705 25.491 1.00 86.88 107 SER A C 1
ATOM 825 O O . SER A 1 107 ? -7.919 -10.917 24.294 1.00 86.88 107 SER A O 1
ATOM 827 N N . VAL A 1 108 ? -9.004 -11.373 26.203 1.00 88.50 108 VAL A N 1
ATOM 828 C CA . VAL A 1 108 ? -9.906 -12.367 25.589 1.00 88.50 108 VAL A CA 1
ATOM 829 C C . VAL A 1 108 ? -10.838 -11.705 24.569 1.00 88.50 108 VAL A C 1
ATOM 831 O O . VAL A 1 108 ? -11.009 -12.216 23.463 1.00 88.50 108 VAL A O 1
ATOM 834 N N . VAL A 1 109 ? -11.406 -10.540 24.898 1.00 87.38 109 VAL A N 1
ATOM 835 C CA . VAL A 1 109 ? -12.247 -9.775 23.961 1.00 87.38 109 VAL A CA 1
ATOM 836 C C . VAL A 1 109 ? -11.437 -9.298 22.751 1.00 87.38 109 VAL A C 1
ATOM 838 O O . VAL A 1 109 ? -11.902 -9.412 21.618 1.00 87.38 109 VAL A O 1
ATOM 841 N N . GLU A 1 110 ? -10.218 -8.799 22.954 1.00 88.50 110 GLU A N 1
ATOM 842 C CA . GLU A 1 110 ? -9.328 -8.397 21.858 1.00 88.50 110 GLU A CA 1
ATOM 843 C C . GLU A 1 110 ? -8.956 -9.573 20.945 1.00 88.50 110 GLU A C 1
ATOM 845 O O . GLU A 1 110 ? -8.980 -9.414 19.722 1.00 88.50 110 GLU A O 1
ATOM 850 N N . LEU A 1 111 ? -8.705 -10.760 21.510 1.00 90.44 111 LEU A N 1
ATOM 851 C CA . LEU A 1 111 ? -8.459 -11.989 20.753 1.00 90.44 111 LEU A CA 1
ATOM 852 C C . LEU A 1 111 ? -9.666 -12.370 19.891 1.00 90.44 111 LEU A C 1
ATOM 854 O O . LEU A 1 111 ? -9.509 -12.628 18.698 1.00 90.44 111 LEU A O 1
ATOM 858 N N . LEU A 1 112 ? -10.873 -12.371 20.464 1.00 90.62 112 LEU A N 1
ATOM 859 C CA . LEU A 1 112 ? -12.098 -12.677 19.720 1.00 90.62 112 LEU A CA 1
ATOM 860 C C . LEU A 1 112 ? -12.316 -11.692 18.568 1.00 90.62 112 LEU A C 1
ATOM 862 O O . LEU A 1 112 ? -12.624 -12.110 17.451 1.00 90.62 112 LEU A O 1
ATOM 866 N N . LYS A 1 113 ? -12.081 -10.394 18.796 1.00 87.69 113 LYS A N 1
ATOM 867 C CA . LYS A 1 113 ? -12.133 -9.392 17.724 1.00 87.69 113 LYS A CA 1
ATOM 868 C C . LYS A 1 113 ? -11.072 -9.649 16.657 1.00 87.69 113 LYS A C 1
ATOM 870 O O . LYS A 1 113 ? -11.375 -9.530 15.476 1.00 87.69 113 LYS A O 1
ATOM 875 N N . ALA A 1 114 ? -9.847 -10.013 17.033 1.00 91.25 114 ALA A N 1
ATOM 876 C CA . ALA A 1 114 ? -8.796 -10.347 16.073 1.00 91.25 114 ALA A CA 1
ATOM 877 C C . ALA A 1 114 ? -9.164 -11.570 15.213 1.00 91.25 114 ALA A C 1
ATOM 879 O O . ALA A 1 114 ? -8.993 -11.530 13.996 1.00 91.25 114 ALA A O 1
ATOM 880 N N . MET A 1 115 ? -9.743 -12.612 15.817 1.00 94.00 115 MET A N 1
ATOM 881 C CA . MET A 1 115 ? -10.240 -13.790 15.098 1.00 94.00 115 MET A CA 1
ATOM 882 C C . MET A 1 115 ? -11.394 -13.450 14.156 1.00 94.00 115 MET A C 1
ATOM 884 O O . MET A 1 115 ? -11.375 -13.868 13.001 1.00 94.00 115 MET A O 1
ATOM 888 N N . ALA A 1 116 ? -12.353 -12.629 14.591 1.00 90.75 116 ALA A N 1
ATOM 889 C CA . ALA A 1 116 ? -13.440 -12.171 13.728 1.00 90.75 116 ALA A CA 1
ATOM 890 C C . ALA A 1 116 ? -12.918 -11.396 12.505 1.00 90.75 116 ALA A C 1
ATOM 892 O O . ALA A 1 116 ? -13.349 -11.650 11.381 1.00 90.75 116 ALA A O 1
ATOM 893 N N . LYS A 1 117 ? -11.936 -10.502 12.698 1.00 90.62 117 LYS A N 1
ATOM 894 C CA . LYS A 1 117 ? -11.276 -9.780 11.595 1.00 90.62 117 LYS A CA 1
ATOM 895 C C . LYS A 1 117 ? -10.583 -10.728 10.628 1.00 90.62 117 LYS A C 1
ATOM 897 O O . LYS A 1 117 ? -10.712 -10.565 9.420 1.00 90.62 117 LYS A O 1
ATOM 902 N N . PHE A 1 118 ? -9.851 -11.701 11.163 1.00 93.31 118 PHE A N 1
ATOM 903 C CA . PHE A 1 118 ? -9.138 -12.690 10.366 1.00 93.31 118 PHE A CA 1
ATOM 904 C C . PHE A 1 118 ? -10.098 -13.516 9.505 1.00 93.31 118 PHE A C 1
ATOM 906 O O . PHE A 1 118 ? -9.884 -13.638 8.300 1.00 93.31 118 PHE A O 1
ATOM 913 N N . VAL A 1 119 ? -11.181 -14.027 10.099 1.00 95.31 119 VAL A N 1
ATOM 914 C CA . VAL A 1 119 ? -12.208 -14.789 9.377 1.00 95.31 119 VAL A CA 1
ATOM 915 C C . VAL A 1 119 ? -12.859 -13.932 8.296 1.00 95.31 119 VAL A C 1
ATOM 917 O O . VAL A 1 119 ? -12.988 -14.397 7.169 1.00 95.31 119 VAL A O 1
ATOM 920 N N . LEU A 1 120 ? -13.208 -12.676 8.596 1.00 93.56 120 LEU A N 1
ATOM 921 C CA . LEU A 1 120 ? -13.805 -11.774 7.611 1.00 93.56 120 LEU A CA 1
ATOM 922 C C . LEU A 1 120 ? -12.871 -11.532 6.419 1.00 93.56 120 LEU A C 1
ATOM 924 O O . LEU A 1 120 ? -13.280 -11.701 5.274 1.00 93.56 120 LEU A O 1
ATOM 928 N N . VAL A 1 121 ? -11.615 -11.157 6.680 1.00 93.75 121 VAL A N 1
ATOM 929 C CA . VAL A 1 121 ? -10.626 -10.888 5.624 1.00 93.75 121 VAL A CA 1
ATOM 930 C C . VAL A 1 121 ? -10.370 -12.142 4.793 1.00 93.75 121 VAL A C 1
ATOM 932 O O . VAL A 1 121 ? -10.324 -12.061 3.569 1.00 93.75 121 VAL A O 1
ATOM 935 N N . THR A 1 122 ? -10.267 -13.305 5.439 1.00 95.25 122 THR A N 1
ATOM 936 C CA . THR A 1 122 ? -10.071 -14.591 4.759 1.00 95.25 122 THR A CA 1
ATOM 937 C C . THR A 1 122 ? -11.273 -14.947 3.888 1.00 95.25 122 THR A C 1
ATOM 939 O O . THR A 1 122 ? -11.095 -15.326 2.736 1.00 95.25 122 THR A O 1
ATOM 942 N N . ALA A 1 123 ? -12.496 -14.782 4.396 1.00 96.00 123 ALA A N 1
ATOM 943 C CA . A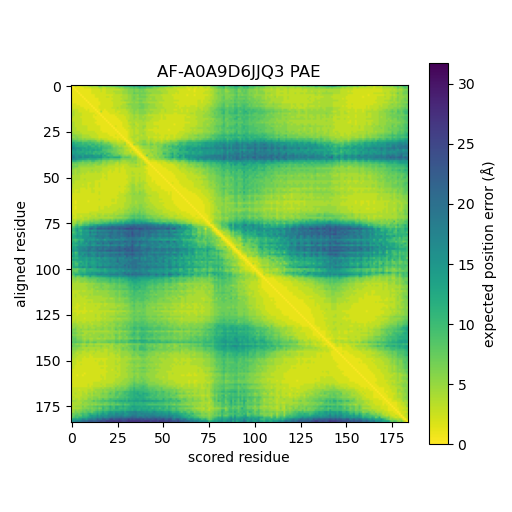LA A 1 123 ? -13.713 -15.055 3.639 1.00 96.00 123 ALA A CA 1
ATOM 944 C C . ALA A 1 123 ? -13.828 -14.154 2.403 1.00 96.00 123 ALA A C 1
ATOM 946 O O . ALA A 1 123 ? -14.140 -14.642 1.320 1.00 96.00 123 ALA A O 1
ATOM 947 N N . VAL A 1 124 ? -13.517 -12.860 2.541 1.00 95.62 124 VAL A N 1
ATOM 948 C CA . VAL A 1 124 ? -13.512 -11.924 1.407 1.00 95.62 124 VAL A CA 1
ATOM 949 C C . VAL A 1 124 ? -12.417 -12.280 0.406 1.00 95.62 124 VAL A C 1
ATOM 951 O O . VAL A 1 124 ? -12.697 -12.338 -0.784 1.00 95.62 124 VAL A O 1
ATOM 954 N N . ALA A 1 125 ? -11.199 -12.578 0.862 1.00 94.44 125 ALA A N 1
ATOM 955 C CA . ALA A 1 125 ? -10.102 -12.966 -0.023 1.00 94.44 125 ALA A CA 1
ATOM 956 C C . ALA A 1 125 ? -10.417 -14.252 -0.809 1.00 94.44 125 ALA A C 1
ATOM 958 O O . ALA A 1 125 ? -10.218 -14.293 -2.020 1.00 94.44 125 ALA A O 1
ATOM 959 N N . ILE A 1 126 ? -10.964 -15.278 -0.145 1.00 96.06 126 ILE A N 1
ATOM 960 C CA . ILE A 1 126 ? -11.420 -16.509 -0.808 1.00 96.06 126 ILE A CA 1
ATOM 961 C C . ILE A 1 126 ? -12.536 -16.191 -1.808 1.00 96.06 126 ILE A C 1
ATOM 963 O O . ILE A 1 126 ? -12.489 -16.674 -2.936 1.00 96.06 126 ILE A O 1
ATOM 967 N N . GLY A 1 127 ? -13.507 -15.358 -1.422 1.00 95.94 127 GLY A N 1
ATOM 968 C CA . GLY A 1 127 ? -14.600 -14.938 -2.297 1.00 95.94 127 GLY A CA 1
ATOM 969 C C . GLY A 1 127 ? -14.104 -14.253 -3.570 1.00 95.94 127 GLY A C 1
ATOM 970 O O . GLY A 1 127 ? -14.530 -14.623 -4.658 1.00 95.94 127 GLY A O 1
ATOM 971 N N . VAL A 1 128 ? -13.155 -13.322 -3.451 1.00 94.69 128 VAL A N 1
ATOM 972 C CA . VAL A 1 128 ? -12.521 -12.659 -4.602 1.00 94.69 128 VAL A CA 1
ATOM 973 C C . VAL A 1 128 ? -11.835 -13.677 -5.510 1.00 94.69 128 VAL A C 1
ATOM 975 O O . VAL A 1 128 ? -12.076 -13.672 -6.709 1.00 94.69 128 VAL A O 1
ATOM 978 N N . ILE A 1 129 ? -11.031 -14.589 -4.954 1.00 92.94 129 ILE A N 1
ATOM 979 C CA . ILE A 1 129 ? -10.345 -15.619 -5.750 1.00 92.94 129 ILE A CA 1
ATOM 980 C C . ILE A 1 129 ? -11.349 -16.497 -6.504 1.00 92.94 129 ILE A C 1
ATOM 982 O O . ILE A 1 129 ? -11.101 -16.869 -7.644 1.00 92.94 129 ILE A O 1
ATOM 986 N N . TRP A 1 130 ? -12.476 -16.842 -5.880 1.00 95.19 1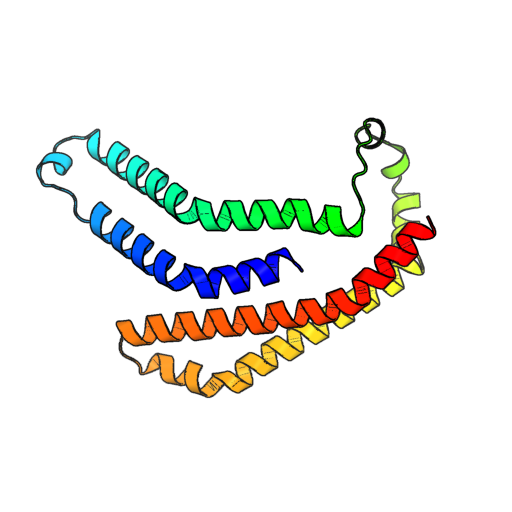30 TRP A N 1
ATOM 987 C CA . TRP A 1 130 ? -13.510 -17.660 -6.514 1.00 95.19 130 TRP A CA 1
ATOM 988 C C . TRP A 1 130 ? -14.234 -16.921 -7.640 1.00 95.19 130 TRP A C 1
ATOM 990 O O . TRP A 1 130 ? -14.512 -17.527 -8.672 1.00 95.19 130 TRP A O 1
ATOM 1000 N N . LEU A 1 131 ? -14.529 -15.633 -7.449 1.00 93.69 131 LEU A N 1
ATOM 1001 C CA . LEU A 1 131 ? -15.181 -14.796 -8.458 1.00 93.69 131 LEU A CA 1
ATOM 1002 C C . LEU A 1 131 ? -14.271 -14.562 -9.669 1.00 93.69 131 LEU A C 1
ATOM 1004 O O . LEU A 1 131 ? -14.711 -14.725 -10.802 1.00 93.69 131 LEU A O 1
ATOM 1008 N N . GLU A 1 132 ? -12.996 -14.271 -9.418 1.00 92.81 132 GLU A N 1
ATOM 1009 C CA . GLU A 1 132 ? -11.996 -13.943 -10.442 1.00 92.81 132 GLU A CA 1
ATOM 1010 C C . GLU A 1 132 ? -11.250 -15.185 -10.976 1.00 92.81 132 GLU A C 1
ATOM 1012 O O . GLU A 1 132 ? -10.312 -15.070 -11.764 1.00 92.81 132 GLU A O 1
ATOM 1017 N N . MET A 1 133 ? -11.637 -16.399 -10.559 1.00 92.06 133 MET A N 1
ATOM 1018 C CA . MET A 1 133 ? -10.934 -17.647 -10.899 1.00 92.06 133 MET A CA 1
ATOM 1019 C C . MET A 1 133 ? -10.796 -17.840 -12.413 1.00 92.06 133 MET A C 1
ATOM 1021 O O . MET A 1 133 ? -9.743 -18.245 -12.905 1.00 92.06 133 MET A O 1
ATOM 1025 N N . ASN A 1 134 ? -11.863 -17.553 -13.160 1.00 92.50 134 ASN A N 1
ATOM 1026 C CA . ASN A 1 134 ? -11.872 -17.719 -14.612 1.00 92.50 134 ASN A CA 1
ATOM 1027 C C . ASN A 1 134 ? -10.907 -16.746 -15.297 1.00 92.50 134 ASN A C 1
ATOM 1029 O O . ASN A 1 134 ? -10.174 -17.147 -16.200 1.00 92.50 134 ASN A O 1
ATOM 1033 N N . ASP A 1 135 ? -10.883 -15.491 -14.853 1.00 91.81 135 ASP A N 1
ATOM 1034 C CA . ASP A 1 135 ? -9.985 -14.469 -15.385 1.00 91.81 135 ASP A CA 1
ATOM 1035 C C . ASP A 1 135 ? -8.524 -14.771 -15.017 1.00 91.81 135 ASP A C 1
ATOM 1037 O O . ASP A 1 135 ? -7.636 -14.663 -15.865 1.00 91.81 135 ASP A O 1
ATOM 1041 N N . PHE A 1 136 ? -8.280 -15.297 -13.812 1.00 89.31 136 PHE A N 1
ATOM 1042 C CA . PHE A 1 136 ? -6.960 -15.762 -13.384 1.00 89.31 136 PHE A CA 1
ATOM 1043 C C . PHE A 1 136 ? -6.430 -16.924 -14.239 1.00 89.31 136 PHE A C 1
ATOM 1045 O O . PHE A 1 136 ? -5.254 -16.950 -14.597 1.00 89.31 136 PHE A O 1
ATOM 1052 N N . VAL A 1 137 ? -7.286 -17.884 -14.607 1.00 92.00 137 VAL A N 1
ATOM 1053 C CA . VAL A 1 137 ? -6.913 -18.971 -15.530 1.00 92.00 137 VAL A CA 1
ATOM 1054 C C . VAL A 1 137 ? -6.678 -18.431 -16.944 1.00 92.00 137 VAL A C 1
ATOM 1056 O O . VAL A 1 137 ? -5.741 -18.864 -17.618 1.00 92.00 137 VAL A O 1
ATOM 1059 N N . ARG A 1 138 ? -7.489 -17.463 -17.393 1.00 91.94 138 ARG A N 1
ATOM 1060 C CA . ARG A 1 138 ? -7.375 -16.868 -18.732 1.00 91.94 138 ARG A CA 1
ATOM 1061 C C . ARG A 1 138 ? -6.064 -16.108 -18.925 1.00 91.94 138 ARG A C 1
ATOM 1063 O O . ARG A 1 138 ? -5.501 -16.189 -20.016 1.00 91.94 138 ARG A O 1
ATOM 1070 N N . LEU A 1 139 ? -5.531 -15.483 -17.873 1.00 92.50 139 LEU A N 1
ATOM 1071 C CA . LEU A 1 139 ? -4.236 -14.788 -17.887 1.00 92.50 139 LEU A CA 1
ATOM 1072 C C . LEU A 1 139 ? -3.109 -15.615 -18.522 1.00 92.50 139 LEU A C 1
ATOM 1074 O O . LEU A 1 139 ? -2.295 -15.079 -19.266 1.00 92.50 139 LEU A O 1
ATOM 1078 N N . GLY A 1 140 ? -3.070 -16.929 -18.264 1.00 90.62 140 GLY A N 1
ATOM 1079 C CA . GLY A 1 140 ? -2.035 -17.820 -18.802 1.00 90.62 140 GLY A CA 1
ATOM 1080 C C . GLY A 1 140 ? -2.094 -18.020 -20.322 1.00 90.62 140 GLY A C 1
ATOM 1081 O O . GLY A 1 140 ? -1.152 -18.549 -20.906 1.00 90.62 140 GLY A O 1
ATOM 1082 N N . SER A 1 141 ? -3.193 -17.610 -20.957 1.00 93.31 141 SER A N 1
ATOM 1083 C CA . SER A 1 141 ? -3.421 -17.694 -22.403 1.00 93.31 141 SER A CA 1
ATOM 1084 C C . SER A 1 141 ? -3.412 -16.335 -23.111 1.00 93.31 141 SER A C 1
ATOM 1086 O O . SER A 1 141 ? -3.508 -16.285 -24.337 1.00 93.31 141 SER A O 1
ATOM 1088 N N . GLU A 1 142 ? -3.302 -15.235 -22.362 1.00 94.56 142 GLU A N 1
ATOM 1089 C CA . GLU A 1 142 ? -3.263 -13.881 -22.915 1.00 94.56 142 GLU A CA 1
ATOM 1090 C C . GLU A 1 142 ? -1.854 -13.526 -23.418 1.00 94.56 142 GLU A C 1
ATOM 1092 O O . GLU A 1 142 ? -0.840 -14.042 -22.940 1.00 94.56 142 GLU A O 1
ATOM 1097 N N . SER A 1 143 ? -1.772 -12.645 -24.419 1.00 95.00 143 SER A N 1
ATOM 1098 C CA . SER A 1 143 ? -0.484 -12.114 -24.873 1.00 95.00 143 SER A CA 1
ATOM 1099 C C . SER A 1 143 ? 0.127 -11.185 -23.817 1.00 95.00 143 SER A C 1
ATOM 1101 O O . SER A 1 143 ? -0.576 -10.649 -22.964 1.00 95.00 143 SER A O 1
ATOM 1103 N N . LEU A 1 144 ? 1.450 -10.993 -23.867 1.00 89.88 144 LEU A N 1
ATOM 1104 C CA . LEU A 1 144 ? 2.216 -10.374 -22.778 1.00 89.88 144 LEU A CA 1
ATOM 1105 C C . LEU A 1 144 ? 1.688 -8.994 -22.346 1.00 89.88 144 LEU A C 1
ATOM 1107 O O . LEU A 1 144 ? 1.434 -8.785 -21.165 1.00 89.88 144 LEU A O 1
ATOM 1111 N N . GLU A 1 145 ? 1.521 -8.058 -23.282 1.00 88.12 145 GLU A N 1
ATOM 1112 C CA . GLU A 1 145 ? 1.076 -6.692 -22.965 1.00 88.12 145 GLU A CA 1
ATOM 1113 C C . GLU A 1 145 ? -0.333 -6.629 -22.343 1.00 88.12 145 GLU A C 1
ATOM 1115 O O . GLU A 1 145 ? -0.460 -6.092 -21.238 1.00 88.12 145 GLU A O 1
ATOM 1120 N N . PRO A 1 146 ? -1.398 -7.169 -22.975 1.00 91.44 146 PRO A N 1
ATOM 1121 C CA . PRO A 1 146 ? -2.729 -7.154 -22.371 1.00 91.44 146 PRO A CA 1
ATOM 1122 C C . PRO A 1 146 ? -2.810 -8.031 -21.118 1.00 91.44 146 PRO A C 1
ATOM 1124 O O . PRO A 1 146 ? -3.483 -7.639 -20.169 1.00 91.44 146 PRO A O 1
ATOM 1127 N N . GLY A 1 147 ? -2.072 -9.145 -21.063 1.00 93.12 147 GLY A N 1
ATOM 1128 C CA . GLY A 1 147 ? -2.014 -10.013 -19.889 1.00 93.12 147 GLY A CA 1
ATOM 1129 C C . GLY A 1 147 ? -1.429 -9.309 -18.663 1.00 93.12 147 GLY A C 1
ATOM 1130 O O . GLY A 1 147 ? -1.955 -9.452 -17.563 1.00 93.12 147 GLY A O 1
ATOM 1131 N N . LEU A 1 148 ? -0.390 -8.479 -18.834 1.00 90.12 148 LEU A N 1
ATOM 1132 C CA . LEU A 1 148 ? 0.159 -7.656 -17.748 1.00 90.12 148 LEU A CA 1
ATOM 1133 C C . LEU A 1 148 ? -0.829 -6.583 -17.274 1.00 90.12 148 LEU A C 1
ATOM 1135 O O . LEU A 1 148 ? -0.947 -6.347 -16.069 1.00 90.12 148 LEU A O 1
ATOM 1139 N N . ALA A 1 149 ? -1.544 -5.940 -18.200 1.00 90.94 149 ALA A N 1
ATOM 1140 C CA . ALA A 1 149 ? -2.562 -4.951 -17.851 1.00 90.94 149 ALA A CA 1
ATOM 1141 C C . ALA A 1 149 ? -3.721 -5.591 -17.069 1.00 90.94 149 ALA A C 1
ATOM 1143 O O . ALA A 1 149 ? -4.103 -5.086 -16.013 1.00 90.94 149 ALA A O 1
ATOM 1144 N N . HIS A 1 150 ? -4.217 -6.735 -17.544 1.00 93.19 150 HIS A N 1
ATOM 1145 C CA . HIS A 1 150 ? -5.289 -7.489 -16.904 1.00 93.19 150 HIS A CA 1
ATOM 1146 C C . HIS A 1 150 ? -4.857 -8.041 -15.534 1.00 93.19 150 HIS A C 1
ATOM 1148 O O . HIS A 1 150 ? -5.592 -7.912 -14.557 1.00 93.19 150 HIS A O 1
ATOM 1154 N N . ALA A 1 151 ? -3.621 -8.541 -15.402 1.00 92.62 151 ALA A N 1
ATOM 1155 C CA . ALA A 1 151 ? -3.048 -8.924 -14.110 1.00 92.62 151 ALA A CA 1
ATOM 1156 C C . ALA A 1 151 ? -3.049 -7.760 -13.108 1.00 92.62 151 ALA A C 1
ATOM 1158 O O . ALA A 1 151 ? -3.408 -7.930 -11.941 1.00 92.62 151 ALA A O 1
ATOM 1159 N N . GLY A 1 152 ? -2.656 -6.566 -13.562 1.00 92.12 152 GLY A N 1
ATOM 1160 C CA . GLY A 1 152 ? -2.670 -5.357 -12.742 1.00 92.12 152 GLY A CA 1
ATOM 1161 C C . GLY A 1 152 ? -4.078 -4.976 -12.280 1.00 92.12 152 GLY A C 1
ATOM 1162 O O . GLY A 1 152 ? -4.257 -4.583 -11.125 1.00 92.12 152 GLY A O 1
ATOM 1163 N N . GLU A 1 153 ? -5.079 -5.127 -13.148 1.00 91.69 153 GLU A N 1
ATOM 1164 C CA . GLU A 1 153 ? -6.486 -4.875 -12.824 1.00 91.69 153 GLU A CA 1
ATOM 1165 C C . GLU A 1 153 ? -7.012 -5.862 -11.775 1.00 91.69 153 GLU A C 1
ATOM 1167 O O . GLU A 1 153 ? -7.531 -5.424 -10.746 1.00 91.69 153 GLU A O 1
ATOM 1172 N N . LEU A 1 154 ? -6.777 -7.166 -11.963 1.00 93.38 154 LEU A N 1
ATOM 1173 C CA . LEU A 1 154 ? -7.158 -8.204 -11.000 1.00 93.38 154 LEU A CA 1
ATOM 1174 C C . LEU A 1 154 ? -6.523 -7.967 -9.625 1.00 93.38 154 LEU A C 1
ATOM 1176 O O . LEU A 1 154 ? -7.209 -8.019 -8.602 1.00 93.38 154 LEU A O 1
ATOM 1180 N N . LEU A 1 155 ? -5.224 -7.649 -9.582 1.00 93.19 155 LEU A N 1
ATOM 1181 C CA . LEU A 1 155 ? -4.523 -7.342 -8.331 1.00 93.19 155 LEU A CA 1
ATOM 1182 C C . LEU A 1 155 ? -5.094 -6.096 -7.646 1.00 93.19 155 LEU A C 1
ATOM 1184 O O . LEU A 1 155 ? -5.282 -6.091 -6.427 1.00 93.19 155 LEU A O 1
ATOM 1188 N N . THR A 1 156 ? -5.389 -5.050 -8.420 1.00 93.38 156 THR A N 1
ATOM 1189 C CA . THR A 1 156 ? -5.943 -3.796 -7.895 1.00 93.38 156 THR A CA 1
ATOM 1190 C C . THR A 1 156 ? -7.350 -4.010 -7.339 1.00 93.38 156 THR A C 1
ATOM 1192 O O . THR A 1 156 ? -7.643 -3.555 -6.232 1.00 93.38 156 THR A O 1
ATOM 1195 N N . MET A 1 157 ? -8.204 -4.745 -8.056 1.00 92.31 157 MET A N 1
ATOM 1196 C CA . MET A 1 157 ? -9.562 -5.068 -7.613 1.00 92.31 157 MET A CA 1
ATOM 1197 C C . MET A 1 157 ? -9.557 -5.959 -6.374 1.00 92.31 157 MET A C 1
ATOM 1199 O O . MET A 1 157 ? -10.243 -5.657 -5.396 1.00 92.31 157 MET A O 1
ATOM 1203 N N . ALA A 1 158 ? -8.721 -6.999 -6.351 1.00 93.94 158 ALA A N 1
ATOM 1204 C CA . ALA A 1 158 ? -8.575 -7.852 -5.179 1.00 93.94 158 ALA A CA 1
ATOM 1205 C C . ALA A 1 158 ? -8.125 -7.054 -3.949 1.00 93.94 158 ALA A C 1
ATOM 1207 O O . ALA A 1 158 ? -8.700 -7.186 -2.863 1.00 93.94 158 ALA A O 1
ATOM 1208 N N . PHE A 1 159 ? -7.139 -6.171 -4.123 1.00 94.56 159 PHE A N 1
ATOM 1209 C CA . PHE A 1 159 ? -6.665 -5.307 -3.052 1.00 94.56 159 PHE A CA 1
ATOM 1210 C C . PHE A 1 159 ? -7.743 -4.331 -2.563 1.00 94.56 159 PHE A C 1
ATOM 1212 O O . PHE A 1 159 ? -7.870 -4.112 -1.353 1.00 94.56 159 PHE A O 1
ATOM 1219 N N . LEU A 1 160 ? -8.553 -3.787 -3.475 1.00 93.94 160 LEU A N 1
ATOM 1220 C CA . LEU A 1 160 ? -9.672 -2.908 -3.151 1.00 93.94 160 LEU A CA 1
ATOM 1221 C C . LEU A 1 160 ? -10.751 -3.638 -2.343 1.00 93.94 160 LEU A C 1
ATOM 1223 O O . LEU A 1 160 ? -11.151 -3.132 -1.296 1.00 93.94 160 LEU A O 1
ATOM 1227 N N . TYR A 1 161 ? -11.178 -4.832 -2.763 1.00 93.50 161 TYR A N 1
ATOM 1228 C CA . TYR A 1 161 ? -12.192 -5.619 -2.052 1.00 93.50 161 TYR A CA 1
ATOM 1229 C C . TYR A 1 161 ? -11.737 -6.028 -0.649 1.00 93.50 161 TYR A C 1
ATOM 1231 O O . TYR A 1 161 ? -12.476 -5.856 0.325 1.00 93.50 161 TYR A O 1
ATOM 1239 N N . VAL A 1 162 ? -10.499 -6.509 -0.514 1.00 93.50 162 VAL A N 1
ATOM 1240 C CA . VAL A 1 162 ? -9.936 -6.874 0.793 1.00 93.50 162 VAL A CA 1
ATOM 1241 C C . VAL A 1 162 ? -9.79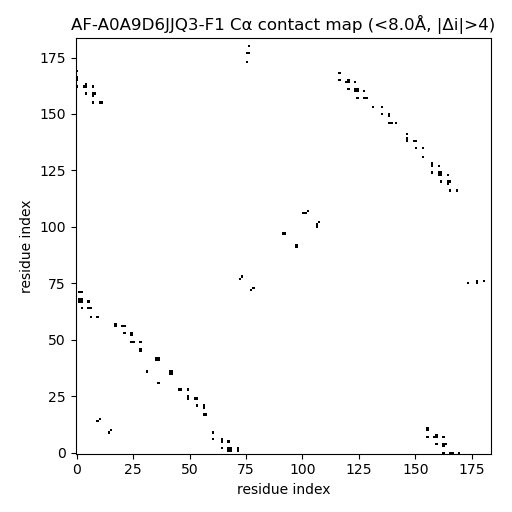7 -5.642 1.689 1.00 93.50 162 VAL A C 1
ATOM 1243 O O . VAL A 1 162 ? -10.138 -5.692 2.872 1.00 93.50 162 VAL A O 1
ATOM 1246 N N . SER A 1 163 ? -9.361 -4.508 1.139 1.00 93.62 163 SER A N 1
ATOM 1247 C CA . SER A 1 163 ? -9.280 -3.252 1.891 1.00 93.62 163 SER A CA 1
ATOM 1248 C C . SER A 1 163 ? -10.663 -2.743 2.303 1.00 93.62 163 SER A C 1
ATOM 1250 O O . SER A 1 163 ? -10.825 -2.287 3.434 1.00 93.62 163 SER A O 1
ATOM 1252 N N . ALA A 1 164 ? -11.679 -2.876 1.445 1.00 91.69 164 ALA A N 1
ATOM 1253 C CA . ALA A 1 164 ? -13.065 -2.521 1.745 1.00 91.69 164 ALA A CA 1
ATOM 1254 C C . ALA A 1 164 ? -13.638 -3.349 2.905 1.00 91.69 164 ALA A C 1
ATOM 1256 O O . ALA A 1 164 ? -14.329 -2.801 3.764 1.00 91.69 164 ALA A O 1
ATOM 1257 N N . ALA A 1 165 ? -13.281 -4.631 3.023 1.00 92.00 165 ALA A N 1
ATOM 1258 C CA . ALA A 1 165 ? -13.665 -5.455 4.172 1.00 92.00 165 ALA A CA 1
ATOM 1259 C C . ALA A 1 165 ? -13.157 -4.884 5.510 1.00 92.00 165 ALA A C 1
ATOM 1261 O O . ALA A 1 165 ? -13.826 -4.992 6.540 1.00 92.00 165 ALA A O 1
ATOM 1262 N N . LEU A 1 166 ? -12.004 -4.204 5.504 1.00 88.69 166 LEU A N 1
ATOM 1263 C CA . LEU A 1 166 ? -11.480 -3.525 6.691 1.00 88.69 166 LEU A CA 1
ATOM 1264 C C . LEU A 1 166 ? -12.334 -2.318 7.112 1.00 88.69 166 LEU A C 1
ATOM 1266 O O . LEU A 1 166 ? -12.290 -1.939 8.280 1.00 88.69 166 LEU A O 1
ATOM 1270 N N . VAL A 1 167 ? -13.134 -1.726 6.215 1.00 88.00 167 VAL A N 1
ATOM 1271 C CA . VAL A 1 167 ? -14.109 -0.677 6.580 1.00 88.00 167 VAL A CA 1
ATOM 1272 C C . VAL A 1 167 ? -15.176 -1.248 7.500 1.00 88.00 167 VAL A C 1
ATOM 1274 O O . VAL A 1 167 ? -15.509 -0.622 8.502 1.00 88.00 167 VAL A O 1
ATOM 1277 N N . LEU A 1 168 ? -15.682 -2.448 7.197 1.00 87.06 168 LEU A N 1
ATOM 1278 C CA . LEU A 1 168 ? -16.691 -3.115 8.024 1.00 87.06 168 LEU A CA 1
ATOM 1279 C C . LEU A 1 168 ? -16.156 -3.368 9.437 1.00 87.06 168 LEU A C 1
ATOM 1281 O O . LEU A 1 168 ? -16.856 -3.145 10.421 1.00 87.06 168 LEU A O 1
ATOM 1285 N N . ILE A 1 169 ? -14.883 -3.756 9.541 1.00 86.94 169 ILE A N 1
ATOM 1286 C CA . ILE A 1 169 ? -14.196 -3.898 10.829 1.00 86.94 169 ILE A CA 1
ATOM 1287 C C . ILE A 1 169 ? -14.101 -2.546 11.540 1.00 86.94 169 ILE A C 1
ATOM 1289 O O . ILE A 1 169 ? -14.424 -2.456 12.723 1.00 86.94 169 ILE A O 1
ATOM 1293 N N . ALA A 1 170 ? -13.681 -1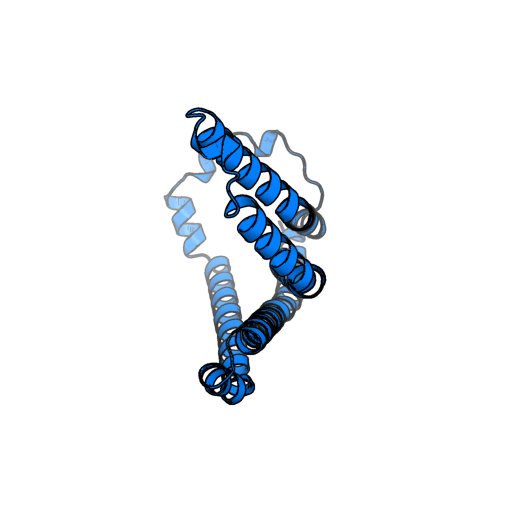.494 10.832 1.00 85.81 170 ALA A N 1
ATOM 1294 C CA . ALA A 1 170 ? -13.562 -0.152 11.396 1.00 85.81 170 ALA A CA 1
ATOM 1295 C C . ALA A 1 170 ? -14.900 0.376 11.930 1.00 85.81 170 ALA A C 1
ATOM 1297 O O . ALA A 1 170 ? -14.923 0.979 13.000 1.00 85.81 170 ALA A O 1
ATOM 1298 N N . ALA A 1 171 ? -16.006 0.101 11.236 1.00 86.62 171 ALA A N 1
ATOM 1299 C CA . ALA A 1 171 ? -17.343 0.517 11.650 1.00 86.62 171 ALA A CA 1
ATOM 1300 C C . ALA A 1 171 ? -17.746 -0.051 13.023 1.00 86.62 171 ALA A C 1
ATOM 1302 O O . ALA A 1 171 ? -18.476 0.604 13.762 1.00 86.62 171 ALA A O 1
ATOM 1303 N N . VAL A 1 172 ? -17.243 -1.235 13.388 1.00 85.06 172 VAL A N 1
ATOM 1304 C CA . VAL A 1 172 ? -17.499 -1.865 14.694 1.00 85.06 172 VAL A CA 1
ATOM 1305 C C . VAL A 1 172 ? -16.443 -1.469 15.732 1.00 85.06 172 VAL A C 1
ATOM 1307 O O . VAL A 1 172 ? -16.772 -1.178 16.882 1.00 85.06 172 VAL A O 1
ATOM 1310 N N . ASP A 1 173 ? -15.167 -1.439 15.346 1.00 83.50 173 ASP A N 1
ATOM 1311 C CA . ASP A 1 173 ? -14.062 -1.196 16.278 1.00 83.50 173 ASP A CA 1
ATOM 1312 C C . ASP A 1 173 ? -13.924 0.263 16.720 1.00 83.50 173 ASP A C 1
ATOM 1314 O O . ASP A 1 173 ? -13.545 0.505 17.867 1.00 83.50 173 ASP A O 1
ATOM 1318 N N . VAL A 1 174 ? -14.197 1.231 15.839 1.00 84.81 174 VAL A N 1
ATOM 1319 C CA . VAL A 1 174 ? -14.004 2.660 16.138 1.00 84.81 174 VAL A CA 1
ATOM 1320 C C . VAL A 1 174 ? -14.959 3.146 17.237 1.00 84.81 174 VAL A C 1
ATOM 1322 O O . VAL A 1 174 ? -14.468 3.729 18.206 1.00 84.81 174 VAL A O 1
ATOM 1325 N N . PRO A 1 175 ? -16.280 2.866 17.197 1.00 84.38 175 PRO A N 1
ATOM 1326 C CA . PRO A 1 175 ? -17.175 3.227 18.299 1.00 84.38 175 PRO A CA 1
ATOM 1327 C C . PRO A 1 175 ? -16.758 2.589 19.629 1.00 84.38 175 PRO A C 1
ATOM 1329 O O . PRO A 1 175 ? -16.794 3.241 20.672 1.00 84.38 175 PRO A O 1
ATOM 1332 N N . PHE A 1 176 ? -16.311 1.327 19.591 1.00 82.75 176 PHE A N 1
ATOM 1333 C CA . PHE A 1 176 ? -15.815 0.631 20.776 1.00 82.75 176 PHE A CA 1
ATOM 1334 C C . PHE A 1 176 ? -14.543 1.285 21.339 1.00 82.75 176 PHE A C 1
ATOM 1336 O O . PHE A 1 176 ? -14.420 1.423 22.553 1.00 82.75 176 PHE A O 1
ATOM 1343 N N . GLN A 1 177 ? -13.613 1.720 20.479 1.00 80.19 177 GLN A N 1
ATOM 1344 C CA . GLN A 1 177 ? -12.413 2.453 20.899 1.00 80.19 177 GLN A CA 1
ATOM 1345 C C . GLN A 1 177 ? -12.750 3.796 21.544 1.00 80.19 177 GLN A C 1
ATOM 1347 O O . GLN A 1 177 ? -12.187 4.109 22.588 1.00 80.19 177 GLN A O 1
ATOM 1352 N N . ILE A 1 178 ? -13.675 4.565 20.965 1.00 82.44 178 ILE A N 1
ATOM 1353 C CA . ILE A 1 178 ? -14.100 5.856 21.527 1.00 82.44 178 ILE A CA 1
ATOM 1354 C C . ILE A 1 178 ? -14.739 5.648 22.908 1.00 82.44 178 ILE A C 1
ATOM 1356 O O . ILE A 1 178 ? -14.462 6.395 23.844 1.00 82.44 178 ILE A O 1
ATOM 1360 N N . TRP A 1 179 ? -15.556 4.602 23.066 1.00 82.25 179 TRP A N 1
ATOM 1361 C CA . TRP A 1 179 ? -16.156 4.266 24.357 1.00 82.25 179 TRP A CA 1
ATOM 1362 C C . TRP A 1 179 ? -15.124 3.837 25.411 1.00 82.25 179 TRP A C 1
ATOM 1364 O O . TRP A 1 179 ? -15.208 4.297 26.546 1.00 82.25 179 TRP A O 1
ATOM 1374 N N . ASP A 1 180 ? -14.144 2.996 25.053 1.00 77.06 180 ASP A N 1
ATOM 1375 C CA . ASP A 1 180 ? -13.058 2.589 25.965 1.00 77.06 180 ASP A CA 1
ATOM 1376 C C . ASP A 1 180 ? -12.159 3.780 26.340 1.00 77.06 180 ASP A C 1
ATOM 1378 O O . ASP A 1 180 ? -11.752 3.891 27.493 1.00 77.06 180 ASP A O 1
ATOM 1382 N N . HIS A 1 181 ? -11.900 4.698 25.399 1.00 73.81 181 HIS A N 1
ATOM 1383 C CA . HIS A 1 181 ? -11.113 5.912 25.642 1.00 73.81 181 HIS A CA 1
ATOM 1384 C C . HIS A 1 181 ? -11.808 6.877 26.608 1.00 73.81 181 HIS A C 1
ATOM 1386 O O . HIS A 1 181 ? -11.158 7.420 27.487 1.00 73.81 181 HIS A O 1
ATOM 1392 N N . ASN A 1 182 ? -13.130 7.040 26.502 1.00 71.94 182 ASN A N 1
ATOM 1393 C CA . ASN A 1 182 ? -13.902 7.899 27.409 1.00 71.94 182 ASN A CA 1
ATOM 1394 C C . ASN A 1 182 ? -14.084 7.312 28.820 1.00 71.94 182 ASN A C 1
ATOM 1396 O O . ASN A 1 182 ? -14.585 8.000 29.709 1.00 71.94 182 ASN A O 1
ATOM 1400 N N . LYS A 1 183 ? -13.765 6.028 29.019 1.00 62.34 183 LYS A N 1
ATOM 1401 C CA . LYS A 1 183 ? -13.965 5.314 30.288 1.00 62.34 183 LYS A CA 1
ATOM 1402 C C . LYS A 1 183 ? -12.669 5.131 31.090 1.00 62.34 183 LYS A C 1
ATOM 1404 O O . LYS A 1 183 ? -12.745 4.692 32.238 1.00 62.34 183 LYS A O 1
ATOM 1409 N N . GLN A 1 184 ? -11.519 5.427 30.482 1.00 55.75 184 GLN A N 1
ATOM 1410 C CA . GLN A 1 184 ? -10.185 5.445 31.098 1.00 55.75 184 GLN A CA 1
ATOM 1411 C C . GLN A 1 184 ? -9.800 6.864 31.507 1.00 55.75 184 GLN A C 1
ATOM 1413 O O . GLN A 1 184 ? -9.076 6.975 32.520 1.00 55.75 184 GLN A O 1
#

Solvent-accessible surface area (backbone atoms only — not comparable to full-atom values): 10404 Å² total; per-residue (Å²): 95,68,49,51,39,52,49,31,52,44,42,72,76,44,37,68,58,51,54,51,54,51,49,51,51,51,54,55,71,68,60,71,52,79,74,48,74,77,35,86,66,40,59,60,48,56,52,51,50,53,50,53,53,51,51,59,68,47,40,66,62,50,52,54,46,50,51,41,60,57,48,54,57,41,74,73,71,48,93,80,89,54,76,77,72,72,51,90,58,68,84,78,68,41,63,70,64,48,52,56,52,64,73,28,75,64,39,54,53,52,48,53,53,50,50,53,52,48,51,51,47,48,52,47,48,52,48,46,51,64,72,44,40,64,60,61,60,46,45,82,75,46,59,70,72,66,27,53,52,51,50,52,49,54,54,49,51,49,46,36,54,45,31,52,52,39,50,62,50,44,68,57,49,49,62,52,49,52,54,55,62,76,74,108

Mean predicted aligned error: 7.18 Å

Sequence (184 aa):
MAVMLVSAMAMVMLGKKLITDLGQLVERHLQISRADIFDVNSMLRLFADAIIEGLWLLTPIFLLLMVVALLAPLSIGGWSFSVEAMQPRFNKLDPIKGIGRLFSAKSVVELLKAMAKFVLVTAVAIGVIWLEMNDFVRLGSESLEPGLAHAGELLTMAFLYVSAALVLIAAVDVPFQIWDHNKQ